Protein AF-I0FC92-F1 (afdb_monomer_lite)

Radius of gyration: 20.0 Å; chains: 1; bounding box: 49×38×57 Å

pLDDT: mean 89.82, std 10.82, range [43.84, 98.56]

Organism: Borrelia crocidurae (strain Achema) (NCBI:txid1155096)

Structure (mmCIF, N/CA/C/O backbone):
data_AF-I0FC92-F1
#
_entry.id   AF-I0FC92-F1
#
loop_
_atom_site.group_PDB
_atom_site.id
_atom_site.type_symbol
_atom_site.label_atom_id
_atom_site.label_alt_id
_atom_site.label_comp_id
_atom_site.label_asym_id
_atom_site.label_entity_id
_atom_site.label_seq_id
_atom_site.pdbx_PDB_ins_code
_atom_site.Cartn_x
_atom_site.Cartn_y
_atom_site.Cartn_z
_atom_site.occupancy
_atom_site.B_iso_or_equiv
_atom_site.auth_seq_id
_atom_site.auth_comp_id
_atom_site.auth_asym_id
_atom_site.auth_atom_id
_atom_site.pdbx_PDB_model_num
ATOM 1 N N . MET A 1 1 ? 22.328 -16.162 -29.863 1.00 54.19 1 MET A N 1
ATOM 2 C CA . MET A 1 1 ? 21.225 -15.641 -30.711 1.00 54.19 1 MET A CA 1
ATOM 3 C C . MET A 1 1 ? 19.854 -15.545 -30.008 1.00 54.19 1 MET A C 1
ATOM 5 O O . MET A 1 1 ? 19.148 -14.579 -30.259 1.00 54.19 1 MET A O 1
ATOM 9 N N . LYS A 1 2 ? 19.454 -16.471 -29.112 1.00 74.62 2 LYS A N 1
ATOM 10 C CA . LYS A 1 2 ? 18.113 -16.459 -28.464 1.00 74.62 2 LYS A CA 1
ATOM 11 C C . LYS A 1 2 ? 17.863 -15.323 -27.444 1.00 74.62 2 LYS A C 1
ATOM 13 O O . LYS A 1 2 ? 16.738 -14.855 -27.351 1.00 74.62 2 LYS A O 1
ATOM 18 N N . ILE A 1 3 ? 18.881 -14.868 -26.704 1.00 74.12 3 ILE A N 1
ATOM 19 C CA . ILE A 1 3 ? 18.727 -13.843 -25.643 1.00 74.12 3 ILE A CA 1
ATOM 20 C C . ILE A 1 3 ? 18.472 -12.444 -26.225 1.00 74.12 3 ILE A C 1
ATOM 22 O O . ILE A 1 3 ? 17.562 -11.760 -25.778 1.00 74.12 3 ILE A O 1
ATOM 26 N N . ILE A 1 4 ? 19.201 -12.057 -27.278 1.00 77.44 4 ILE A N 1
ATOM 27 C CA . ILE A 1 4 ? 19.041 -10.747 -27.939 1.00 77.44 4 ILE A CA 1
ATOM 28 C C . ILE A 1 4 ? 17.622 -10.584 -28.505 1.00 77.44 4 ILE A C 1
ATOM 30 O O . ILE A 1 4 ? 17.009 -9.539 -28.329 1.00 77.44 4 ILE A O 1
ATOM 34 N N . LYS A 1 5 ? 17.051 -11.639 -29.106 1.00 80.94 5 LYS A N 1
ATOM 35 C CA . LYS A 1 5 ? 15.660 -11.616 -29.590 1.00 80.94 5 LYS A CA 1
ATOM 36 C C . LYS A 1 5 ? 14.646 -11.405 -28.457 1.00 80.94 5 LYS A C 1
ATOM 38 O O . LYS A 1 5 ? 13.702 -10.649 -28.635 1.00 80.94 5 LYS A O 1
ATOM 43 N N . LYS A 1 6 ? 14.850 -12.039 -27.293 1.00 79.75 6 LYS A N 1
ATOM 44 C CA . LYS A 1 6 ? 13.989 -11.839 -26.110 1.00 79.75 6 LYS A CA 1
ATOM 45 C C . LYS A 1 6 ? 14.085 -10.414 -25.571 1.00 79.75 6 LYS A C 1
ATOM 47 O O . LYS A 1 6 ? 13.071 -9.832 -25.218 1.00 79.75 6 LYS A O 1
ATOM 52 N N . ILE A 1 7 ? 15.294 -9.867 -25.536 1.00 80.94 7 ILE A N 1
ATOM 53 C CA . ILE A 1 7 ? 15.554 -8.495 -25.104 1.00 80.94 7 ILE A CA 1
ATOM 54 C C . ILE A 1 7 ? 14.826 -7.488 -26.002 1.00 80.94 7 ILE A C 1
ATOM 56 O O . ILE A 1 7 ? 14.084 -6.662 -25.488 1.00 80.94 7 ILE A O 1
ATOM 60 N N . LEU A 1 8 ? 14.985 -7.593 -27.327 1.00 83.44 8 LEU A N 1
ATOM 61 C CA . LEU A 1 8 ? 14.312 -6.701 -28.282 1.00 83.44 8 LEU A CA 1
ATOM 62 C C . LEU A 1 8 ? 12.786 -6.819 -28.202 1.00 83.44 8 LEU A C 1
ATOM 64 O O . LEU A 1 8 ? 12.078 -5.823 -28.302 1.00 83.44 8 LEU A O 1
ATOM 68 N N . PHE A 1 9 ? 12.277 -8.032 -27.977 1.00 86.38 9 PHE A N 1
ATOM 69 C CA . PHE A 1 9 ? 10.851 -8.249 -27.763 1.00 86.38 9 PHE A CA 1
ATOM 70 C C . PHE A 1 9 ? 10.347 -7.535 -26.498 1.00 86.38 9 PHE A C 1
ATOM 72 O O . PHE A 1 9 ? 9.371 -6.793 -26.569 1.00 86.38 9 PHE A O 1
ATOM 79 N N . ILE A 1 10 ? 11.033 -7.689 -25.360 1.00 86.62 10 ILE A N 1
ATOM 80 C CA . ILE A 1 10 ? 10.665 -7.002 -24.109 1.00 86.62 10 ILE A CA 1
ATOM 81 C C . ILE A 1 10 ? 10.757 -5.478 -24.271 1.00 86.62 10 ILE A C 1
ATOM 83 O O . ILE A 1 10 ? 9.866 -4.772 -23.811 1.00 86.62 10 ILE A O 1
ATOM 87 N N . ASP A 1 11 ? 11.784 -4.971 -24.953 1.00 86.56 11 ASP A N 1
ATOM 88 C CA . ASP A 1 11 ? 11.934 -3.539 -25.235 1.00 86.56 11 ASP A CA 1
ATOM 89 C C . ASP A 1 11 ? 10.752 -2.991 -26.052 1.00 86.56 11 ASP A C 1
ATOM 91 O O . ASP A 1 11 ? 10.145 -1.990 -25.673 1.00 86.56 11 ASP A O 1
ATOM 95 N N . SER A 1 12 ? 10.335 -3.711 -27.103 1.00 88.56 12 SER A N 1
ATOM 96 C CA . SER A 1 12 ? 9.158 -3.331 -27.894 1.00 88.56 12 SER A CA 1
ATOM 97 C C . SER A 1 12 ? 7.865 -3.318 -27.069 1.00 88.56 12 SER A C 1
ATOM 99 O O . SER A 1 12 ? 7.067 -2.390 -27.200 1.00 88.56 12 SER A O 1
ATOM 101 N N . LEU A 1 13 ? 7.691 -4.287 -26.158 1.00 92.25 13 LEU A N 1
ATOM 102 C CA . LEU A 1 13 ? 6.553 -4.319 -25.238 1.00 92.25 13 LEU A CA 1
ATOM 103 C C . LEU A 1 13 ? 6.563 -3.130 -24.276 1.00 92.25 13 LEU A C 1
ATOM 105 O O . LEU A 1 13 ? 5.505 -2.562 -24.009 1.00 92.25 13 LEU A O 1
ATOM 109 N N . ILE A 1 14 ? 7.731 -2.737 -23.758 1.00 92.31 14 ILE A N 1
ATOM 110 C CA . ILE A 1 14 ? 7.849 -1.574 -22.869 1.00 92.31 14 ILE A CA 1
ATOM 111 C C . ILE A 1 14 ? 7.425 -0.306 -23.608 1.00 92.31 14 ILE A C 1
ATOM 113 O O . ILE A 1 14 ? 6.563 0.412 -23.105 1.00 92.31 14 ILE A O 1
ATOM 117 N N . LEU A 1 15 ? 7.974 -0.050 -24.799 1.00 91.62 15 LEU A N 1
ATOM 118 C CA . LEU A 1 15 ? 7.645 1.142 -25.589 1.00 91.62 15 LEU A CA 1
ATOM 119 C C . LEU A 1 15 ? 6.152 1.220 -25.906 1.00 91.62 15 LEU A C 1
ATOM 121 O O . LEU A 1 15 ? 5.517 2.236 -25.621 1.00 91.62 15 LEU A O 1
ATOM 125 N N . GLN A 1 16 ? 5.585 0.123 -26.414 1.00 94.81 16 GLN A N 1
ATOM 126 C CA . GLN A 1 16 ? 4.160 0.043 -26.718 1.00 94.81 16 GLN A CA 1
ATOM 127 C C . GLN A 1 16 ? 3.312 0.325 -25.470 1.00 94.81 16 GLN A C 1
ATOM 129 O O . GLN A 1 16 ? 2.418 1.170 -25.499 1.00 94.81 16 GLN A O 1
ATOM 134 N N . THR A 1 17 ? 3.623 -0.333 -24.349 1.00 95.94 17 THR A N 1
ATOM 135 C CA . THR A 1 17 ? 2.853 -0.181 -23.107 1.00 95.94 17 THR A CA 1
ATOM 136 C C . THR A 1 17 ? 2.964 1.242 -22.550 1.00 95.94 17 THR A C 1
ATOM 138 O O . THR A 1 17 ? 1.969 1.799 -22.091 1.00 95.94 17 THR A O 1
ATOM 141 N N . LEU A 1 18 ? 4.142 1.877 -22.615 1.00 94.94 18 LEU A N 1
ATOM 142 C CA . LEU A 1 18 ? 4.325 3.270 -22.185 1.00 94.94 18 LEU A CA 1
ATOM 143 C C . LEU A 1 18 ? 3.493 4.247 -23.022 1.00 94.94 18 LEU A C 1
ATOM 145 O O . LEU A 1 18 ? 2.923 5.193 -22.471 1.00 94.94 18 LEU A O 1
ATOM 149 N N . ASP A 1 19 ? 3.397 4.035 -24.332 1.00 95.25 19 ASP A N 1
ATOM 150 C CA . ASP A 1 19 ? 2.568 4.878 -25.193 1.00 95.25 19 ASP A CA 1
ATOM 151 C C . ASP A 1 19 ? 1.072 4.650 -24.953 1.00 95.25 19 ASP A C 1
ATOM 153 O O . ASP A 1 19 ? 0.305 5.615 -24.886 1.00 95.25 19 ASP A O 1
ATOM 157 N N . GLU A 1 20 ? 0.651 3.411 -24.694 1.00 96.56 20 GLU A N 1
ATOM 158 C CA . GLU A 1 20 ? -0.715 3.109 -24.256 1.00 96.56 20 GLU A CA 1
ATOM 159 C C . GLU A 1 20 ? -1.056 3.796 -22.923 1.00 96.56 20 GLU A C 1
ATOM 161 O O . GLU A 1 20 ? -2.111 4.427 -22.811 1.00 96.56 20 GLU A O 1
ATOM 166 N N . ILE A 1 21 ? -0.149 3.773 -21.937 1.00 96.19 21 ILE A N 1
ATOM 167 C CA . ILE A 1 21 ? -0.304 4.492 -20.660 1.00 96.19 21 ILE A CA 1
ATOM 168 C C . ILE A 1 21 ? -0.501 5.991 -20.911 1.00 96.19 21 ILE A C 1
ATOM 170 O O . ILE A 1 21 ? -1.440 6.588 -20.374 1.00 96.19 21 ILE A O 1
ATOM 174 N N . LYS A 1 22 ? 0.341 6.612 -21.750 1.00 95.06 22 LYS A N 1
ATOM 175 C CA . LYS A 1 22 ? 0.210 8.036 -22.106 1.00 95.06 22 LYS A CA 1
ATOM 176 C C . LYS A 1 22 ? -1.135 8.327 -22.770 1.00 95.06 22 LYS A C 1
ATOM 178 O O . LYS A 1 22 ? -1.766 9.325 -22.431 1.00 95.06 22 LYS A O 1
ATOM 183 N N . ASN A 1 23 ? -1.586 7.474 -23.687 1.00 95.25 23 ASN A N 1
ATOM 184 C CA . ASN A 1 23 ? -2.862 7.646 -24.383 1.00 95.25 23 ASN A CA 1
ATOM 185 C C . ASN A 1 23 ? -4.051 7.553 -23.420 1.00 95.25 23 ASN A C 1
ATOM 187 O O . ASN A 1 23 ? -4.964 8.380 -23.475 1.00 95.25 23 ASN A O 1
ATOM 191 N N . VAL A 1 24 ? -4.019 6.600 -22.483 1.00 94.38 24 VAL A N 1
ATOM 192 C CA . VAL A 1 24 ? -5.046 6.482 -21.442 1.00 94.38 24 VAL A CA 1
ATOM 193 C C . VAL A 1 24 ? -5.040 7.711 -20.527 1.00 94.38 24 VAL A C 1
ATOM 195 O O . VAL A 1 24 ? -6.112 8.258 -20.271 1.00 94.38 24 VAL A O 1
ATOM 198 N N . LYS A 1 25 ? -3.871 8.220 -20.112 1.00 91.75 25 LYS A N 1
ATOM 199 C CA . LYS A 1 25 ? -3.778 9.469 -19.329 1.00 91.75 25 LYS A CA 1
ATOM 200 C C . LYS A 1 25 ? -4.339 10.675 -20.080 1.00 91.75 25 LYS A C 1
ATOM 202 O O . LYS A 1 25 ? -5.168 11.398 -19.535 1.00 91.75 25 LYS A O 1
ATOM 207 N N . LYS A 1 26 ? -3.942 10.866 -21.343 1.00 93.12 26 LYS A N 1
ATOM 208 C CA . LYS A 1 26 ? -4.408 11.976 -22.197 1.00 93.12 26 LYS A CA 1
ATOM 209 C C . LYS A 1 26 ? -5.920 11.980 -22.400 1.00 93.12 26 LYS A C 1
ATOM 211 O O . LYS A 1 26 ? -6.490 13.037 -22.627 1.00 93.12 26 LYS A O 1
ATOM 216 N N . SER A 1 27 ? -6.573 10.822 -22.295 1.00 91.56 27 SER A N 1
ATOM 217 C CA . SER A 1 27 ? -8.034 10.753 -22.377 1.00 91.56 27 SER A CA 1
ATOM 218 C C . SER A 1 27 ? -8.750 11.473 -21.226 1.00 91.56 27 SER A C 1
ATOM 220 O O . SER A 1 27 ? -9.944 11.727 -21.344 1.00 91.56 27 SER A O 1
ATOM 222 N N . GLY A 1 28 ? -8.061 11.760 -20.110 1.00 87.44 28 GLY A N 1
ATOM 223 C CA . GLY A 1 28 ? -8.640 12.413 -18.930 1.00 87.44 28 GLY A CA 1
ATOM 224 C C . GLY A 1 28 ? -9.644 11.551 -18.157 1.00 87.44 28 GLY A C 1
ATOM 225 O O . GLY A 1 28 ? -10.291 12.039 -17.240 1.00 87.44 28 GLY A O 1
ATOM 226 N N . LYS A 1 29 ? -9.796 10.269 -18.518 1.00 87.94 29 LYS A N 1
ATOM 227 C CA . LYS A 1 29 ? -10.800 9.361 -17.934 1.00 87.94 29 LYS A CA 1
ATOM 228 C C . LYS A 1 29 ? -10.281 8.513 -16.768 1.00 87.94 29 LYS A C 1
ATOM 230 O O . LYS A 1 29 ? -11.042 7.728 -16.204 1.00 87.94 29 LYS A O 1
ATOM 235 N N . VAL A 1 30 ? -9.001 8.631 -16.413 1.00 89.81 30 VAL A N 1
ATOM 236 C CA . VAL A 1 30 ? -8.421 7.932 -15.254 1.00 89.81 30 VAL A CA 1
ATOM 237 C C . VAL A 1 30 ? -9.014 8.521 -13.976 1.00 89.81 30 VAL A C 1
ATOM 239 O O . VAL A 1 30 ? -9.003 9.733 -13.799 1.00 89.81 30 VAL A O 1
ATOM 242 N N . GLY A 1 31 ? -9.567 7.667 -13.115 1.00 86.25 31 GLY A N 1
ATOM 243 C CA . GLY A 1 31 ? -10.288 8.077 -11.907 1.00 86.25 31 GLY A CA 1
ATOM 244 C C . GLY A 1 31 ? -11.723 8.549 -12.131 1.00 86.25 31 GLY A C 1
ATOM 245 O O . GLY A 1 31 ? -12.401 8.868 -11.164 1.00 86.25 31 GLY A O 1
ATOM 246 N N . VAL A 1 32 ? -12.218 8.521 -13.373 1.00 87.56 32 VAL A N 1
ATOM 247 C CA . VAL A 1 32 ? -13.620 8.832 -13.715 1.00 87.56 32 VAL A CA 1
ATOM 248 C C . VAL A 1 32 ? -14.323 7.617 -14.320 1.00 87.56 32 VAL A C 1
ATOM 250 O O . VAL A 1 32 ? -15.471 7.326 -13.998 1.00 87.56 32 VAL A O 1
ATOM 253 N N . ASP A 1 33 ? -13.627 6.869 -15.177 1.00 91.75 33 ASP A N 1
ATOM 254 C CA . ASP A 1 33 ? -14.137 5.655 -15.809 1.00 91.75 33 ASP A CA 1
ATOM 255 C C . ASP A 1 33 ? -13.455 4.417 -15.215 1.00 91.75 33 ASP A C 1
ATOM 257 O O . ASP A 1 33 ? -12.226 4.280 -15.246 1.00 91.75 33 ASP A O 1
ATOM 261 N N . SER A 1 34 ? -14.261 3.493 -14.686 1.00 91.56 34 SER A N 1
ATOM 262 C CA . SER A 1 34 ? -13.770 2.257 -14.069 1.00 91.56 34 SER A CA 1
ATOM 263 C C . SER A 1 34 ? -12.898 1.438 -15.021 1.00 91.56 34 SER A C 1
ATOM 265 O O . SER A 1 34 ? -11.811 1.010 -14.642 1.00 91.56 34 SER A O 1
ATOM 267 N N . ASN A 1 35 ? -13.337 1.228 -16.263 1.00 92.94 35 ASN A N 1
ATOM 268 C CA . ASN A 1 35 ? -12.645 0.357 -17.213 1.00 92.94 35 ASN A CA 1
ATOM 269 C C . ASN A 1 35 ? -11.317 0.973 -17.655 1.00 92.94 35 ASN A C 1
ATOM 271 O O . ASN A 1 35 ? -10.303 0.280 -17.729 1.00 92.94 35 ASN A O 1
ATOM 275 N N . LYS A 1 36 ? -11.294 2.286 -17.906 1.00 94.12 36 LYS A N 1
ATOM 276 C CA . LYS A 1 36 ? -10.059 3.012 -18.225 1.00 94.12 36 LYS A CA 1
ATOM 277 C C . LYS A 1 36 ? -9.090 3.013 -17.052 1.00 94.12 36 LYS A C 1
ATOM 279 O O . LYS A 1 36 ? -7.894 2.856 -17.279 1.00 94.12 36 LYS A O 1
ATOM 284 N N . THR A 1 37 ? -9.589 3.121 -15.825 1.00 94.94 37 THR A N 1
ATOM 285 C CA . THR A 1 37 ? -8.754 3.092 -14.619 1.00 94.94 37 THR A CA 1
ATOM 286 C C . THR A 1 37 ? -8.169 1.699 -14.367 1.00 94.94 37 THR A C 1
ATOM 288 O O . THR A 1 37 ? -6.972 1.575 -14.127 1.00 94.94 37 THR A O 1
ATOM 291 N N . VAL A 1 38 ? -8.964 0.634 -14.514 1.00 95.50 38 VAL A N 1
ATOM 292 C CA . VAL A 1 38 ? -8.473 -0.753 -14.414 1.00 95.50 38 VAL A CA 1
ATOM 293 C C . VAL A 1 38 ? -7.451 -1.053 -15.512 1.00 95.50 38 VAL A C 1
ATOM 295 O O . VAL A 1 38 ? -6.389 -1.606 -15.230 1.00 95.50 38 VAL A O 1
ATOM 298 N N . ASN A 1 39 ? -7.720 -0.634 -16.752 1.00 96.06 39 ASN A N 1
ATOM 299 C CA . ASN A 1 39 ? -6.761 -0.772 -17.845 1.00 96.06 39 ASN A CA 1
ATOM 300 C C . ASN A 1 39 ? -5.453 -0.024 -17.543 1.00 96.06 39 ASN A C 1
ATOM 302 O O . ASN A 1 39 ? -4.374 -0.582 -17.701 1.00 96.06 39 ASN A O 1
ATOM 306 N N . PHE A 1 40 ? -5.544 1.211 -17.043 1.00 96.81 40 PHE A N 1
ATOM 307 C CA . PHE A 1 40 ? -4.385 1.999 -16.632 1.00 96.81 40 PHE A CA 1
ATOM 308 C C . PHE A 1 40 ? -3.540 1.281 -15.569 1.00 96.81 40 PHE A C 1
ATOM 310 O O . PHE A 1 40 ? -2.321 1.197 -15.719 1.00 96.81 40 PHE A O 1
ATOM 317 N N . ILE A 1 41 ? -4.168 0.719 -14.531 1.00 96.94 41 ILE A N 1
ATOM 318 C CA . ILE A 1 41 ? -3.477 -0.066 -13.495 1.00 96.94 41 ILE A CA 1
ATOM 319 C C . ILE A 1 41 ? -2.750 -1.261 -14.121 1.00 96.94 41 ILE A C 1
ATOM 321 O O . ILE A 1 41 ? -1.561 -1.454 -13.875 1.00 96.94 41 ILE A O 1
ATOM 325 N N . ASN A 1 42 ? -3.439 -2.039 -14.959 1.00 97.25 42 ASN A N 1
ATOM 326 C CA . ASN A 1 42 ? -2.864 -3.231 -15.582 1.00 97.25 42 ASN A CA 1
ATOM 327 C C . ASN A 1 42 ? -1.670 -2.897 -16.483 1.00 97.25 42 ASN A C 1
ATOM 329 O O . ASN A 1 42 ? -0.641 -3.565 -16.395 1.00 97.25 42 ASN A O 1
ATOM 333 N N . LEU A 1 43 ? -1.772 -1.844 -17.299 1.00 97.94 43 LEU A N 1
ATOM 334 C CA . LEU A 1 43 ? -0.668 -1.390 -18.145 1.00 97.94 43 LEU A CA 1
ATOM 335 C C . LEU A 1 43 ? 0.555 -0.989 -17.308 1.00 97.94 43 LEU A C 1
ATOM 337 O O . LEU A 1 43 ? 1.672 -1.393 -17.629 1.00 97.94 43 LEU A O 1
ATOM 341 N N . ASN A 1 44 ? 0.357 -0.263 -16.203 1.00 97.81 44 ASN A N 1
ATOM 342 C CA . ASN A 1 44 ? 1.457 0.114 -15.311 1.00 97.81 44 ASN A CA 1
ATOM 343 C C . ASN A 1 44 ? 2.095 -1.105 -14.624 1.00 97.81 44 ASN A C 1
ATOM 345 O O . ASN A 1 44 ? 3.317 -1.223 -14.579 1.00 97.81 44 ASN A O 1
ATOM 349 N N . LEU A 1 45 ? 1.295 -2.053 -14.129 1.00 97.69 45 LEU A N 1
ATOM 350 C CA . LEU A 1 45 ? 1.829 -3.286 -13.540 1.00 97.69 45 LEU A CA 1
ATOM 351 C C . LEU A 1 45 ? 2.626 -4.107 -14.566 1.00 97.69 45 LEU A C 1
ATOM 353 O O . LEU A 1 45 ? 3.692 -4.638 -14.242 1.00 97.69 45 LEU A O 1
ATOM 357 N N . ASN A 1 46 ? 2.142 -4.179 -15.808 1.00 96.56 46 ASN A N 1
ATOM 358 C CA . ASN A 1 46 ? 2.820 -4.878 -16.894 1.00 96.56 46 ASN A CA 1
ATOM 359 C C . ASN A 1 46 ? 4.148 -4.206 -17.248 1.00 96.56 46 ASN A C 1
ATOM 361 O O . ASN A 1 46 ? 5.177 -4.881 -17.246 1.00 96.56 46 ASN A O 1
ATOM 365 N N . VAL A 1 47 ? 4.163 -2.887 -17.478 1.00 96.06 47 VAL A N 1
ATOM 366 C CA . VAL A 1 47 ? 5.397 -2.188 -17.866 1.00 96.06 47 VAL A CA 1
ATOM 367 C C . VAL A 1 47 ? 6.461 -2.269 -16.774 1.00 96.06 47 VAL A C 1
ATOM 369 O O . VAL A 1 47 ? 7.625 -2.523 -17.074 1.00 96.06 47 VAL A O 1
ATOM 372 N N . LEU A 1 48 ? 6.072 -2.154 -15.501 1.00 95.81 48 LEU A N 1
ATOM 373 C CA . LEU A 1 48 ? 6.986 -2.316 -14.370 1.00 95.81 48 LEU A CA 1
ATOM 374 C C . LEU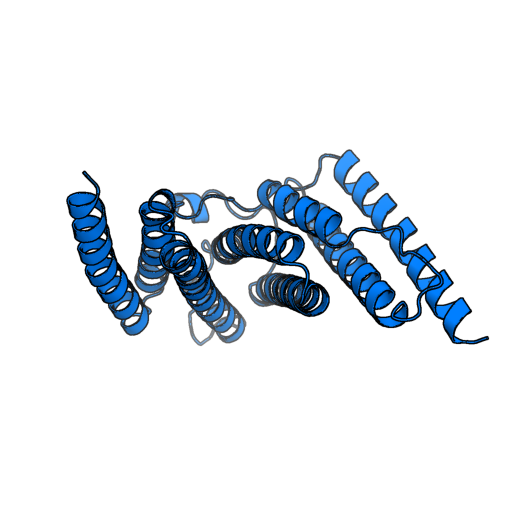 A 1 48 ? 7.572 -3.732 -14.317 1.00 95.81 48 LEU A C 1
ATOM 376 O O . LEU A 1 48 ? 8.777 -3.896 -14.118 1.00 95.81 48 LEU A O 1
ATOM 380 N N . SER A 1 49 ? 6.744 -4.749 -14.566 1.00 94.00 49 SER A N 1
ATOM 381 C CA . SER A 1 49 ? 7.188 -6.146 -14.648 1.00 94.00 49 SER A CA 1
ATOM 382 C C . SER A 1 49 ? 8.161 -6.366 -15.810 1.00 94.00 49 SER A C 1
ATOM 384 O O . SER A 1 49 ? 9.167 -7.063 -15.655 1.00 94.00 49 SER A O 1
ATOM 386 N N . TYR A 1 50 ? 7.897 -5.756 -16.970 1.00 92.56 50 TYR A N 1
ATOM 387 C CA . TYR A 1 50 ? 8.771 -5.833 -18.140 1.00 92.56 50 TYR A CA 1
ATOM 388 C C . TYR A 1 50 ? 10.115 -5.155 -17.881 1.00 92.56 50 TYR A C 1
ATOM 390 O O . TYR A 1 50 ? 11.148 -5.764 -18.153 1.00 92.56 50 TYR A O 1
ATOM 398 N N . ILE A 1 51 ? 10.122 -3.955 -17.290 1.00 90.94 51 ILE A N 1
ATOM 399 C CA . ILE A 1 51 ? 11.349 -3.232 -16.929 1.00 90.94 51 ILE A CA 1
ATOM 400 C C . ILE A 1 51 ? 12.188 -4.049 -15.937 1.00 90.94 51 ILE A C 1
ATOM 402 O O . ILE A 1 51 ? 13.389 -4.209 -16.146 1.00 90.94 51 ILE A O 1
ATOM 406 N N . LEU A 1 52 ? 11.584 -4.623 -14.889 1.00 87.38 52 LEU A N 1
ATOM 407 C CA . LEU A 1 52 ? 12.319 -5.465 -13.934 1.00 87.38 52 LEU A CA 1
ATOM 408 C C . LEU A 1 52 ? 12.866 -6.739 -14.578 1.00 87.38 52 LEU A C 1
ATOM 410 O O . LEU A 1 52 ? 14.016 -7.102 -14.337 1.00 87.38 52 LEU A O 1
ATOM 414 N N . SER A 1 53 ? 12.069 -7.396 -15.423 1.00 84.75 53 SER A N 1
ATOM 415 C CA . SER A 1 53 ? 12.516 -8.576 -16.172 1.00 84.75 53 SER A CA 1
ATOM 416 C C . SER A 1 53 ? 13.714 -8.234 -17.051 1.00 84.75 53 SER A C 1
ATOM 418 O O . SER A 1 53 ? 14.697 -8.971 -17.098 1.00 84.75 53 SER A O 1
ATOM 420 N N . LEU A 1 54 ? 13.654 -7.082 -17.717 1.00 83.56 54 LEU A N 1
ATOM 421 C CA . LEU A 1 54 ? 14.725 -6.576 -18.553 1.00 83.56 54 LEU A CA 1
ATOM 422 C C . LEU A 1 54 ? 15.992 -6.328 -17.718 1.00 83.56 54 LEU A C 1
ATOM 424 O O . LEU A 1 54 ? 17.048 -6.863 -18.051 1.00 83.56 54 LEU A O 1
ATOM 428 N N . ASN A 1 55 ? 15.875 -5.630 -16.585 1.00 76.56 55 ASN A N 1
ATOM 429 C CA . ASN A 1 55 ? 16.983 -5.382 -15.655 1.00 76.56 55 ASN A CA 1
ATOM 430 C C . ASN A 1 55 ? 17.617 -6.681 -15.129 1.00 76.56 55 ASN A C 1
ATOM 432 O O . ASN A 1 55 ? 18.841 -6.773 -15.048 1.00 76.56 55 ASN A O 1
ATOM 436 N N . TYR A 1 56 ? 16.814 -7.712 -14.848 1.00 72.75 56 TYR A N 1
ATOM 437 C CA . TYR A 1 56 ? 17.309 -9.033 -14.454 1.00 72.75 56 TYR A CA 1
ATOM 438 C C . TYR A 1 56 ? 18.153 -9.695 -15.560 1.00 72.75 56 TYR A C 1
ATOM 440 O O . TYR A 1 56 ? 19.253 -10.196 -15.302 1.00 72.75 56 TYR A O 1
ATOM 448 N N . PHE A 1 57 ? 17.684 -9.660 -16.814 1.00 67.38 57 PHE A N 1
ATOM 449 C CA . PHE A 1 57 ? 18.416 -10.230 -17.953 1.00 67.38 57 PHE A CA 1
ATOM 450 C C . PHE A 1 57 ? 19.659 -9.416 -18.359 1.00 67.38 57 PHE A C 1
ATOM 452 O O . PHE A 1 57 ? 20.559 -9.965 -18.999 1.00 67.38 57 PHE A O 1
ATOM 459 N N . TYR A 1 58 ? 19.739 -8.139 -17.971 1.00 65.31 58 TYR A N 1
ATOM 460 C CA . TYR A 1 58 ? 20.841 -7.224 -18.289 1.00 65.31 58 TYR A CA 1
ATOM 461 C C . TYR A 1 58 ? 21.974 -7.166 -17.260 1.00 65.31 58 TYR A C 1
ATOM 463 O O . TYR A 1 58 ? 22.839 -6.297 -17.338 1.00 65.31 58 TYR A O 1
ATOM 471 N N . THR A 1 59 ? 22.092 -8.162 -16.385 1.00 54.03 59 THR A N 1
ATOM 472 C CA . THR A 1 59 ? 23.254 -8.372 -15.495 1.00 54.03 59 THR A CA 1
ATOM 473 C C . THR A 1 59 ? 24.599 -8.610 -16.227 1.00 54.03 59 THR A C 1
ATOM 475 O O . THR A 1 59 ? 25.586 -9.010 -15.612 1.00 54.03 59 THR A O 1
ATOM 478 N N . ARG A 1 60 ? 24.696 -8.325 -17.540 1.00 47.22 60 ARG A N 1
ATOM 479 C CA . ARG A 1 60 ? 25.949 -8.221 -18.307 1.00 47.22 60 ARG A CA 1
ATOM 480 C C . ARG A 1 60 ? 26.159 -6.791 -18.837 1.00 47.22 60 ARG A C 1
ATOM 482 O O . ARG A 1 60 ? 25.239 -6.214 -19.412 1.00 47.22 60 ARG A O 1
ATOM 489 N N . PRO A 1 61 ? 27.382 -6.235 -18.769 1.00 44.19 61 PRO A N 1
ATOM 490 C CA . PRO A 1 61 ? 27.612 -4.789 -18.697 1.00 44.19 61 PRO A CA 1
ATOM 491 C C . PRO A 1 61 ? 27.589 -4.044 -20.047 1.00 44.19 61 PRO A C 1
ATOM 493 O O . PRO A 1 61 ? 28.298 -3.059 -20.211 1.00 44.19 61 PRO A O 1
ATOM 496 N N . ARG A 1 62 ? 26.831 -4.495 -21.057 1.00 43.84 62 ARG A N 1
ATOM 497 C CA . ARG A 1 62 ? 26.947 -3.936 -22.425 1.00 43.84 62 ARG A CA 1
ATOM 498 C C . ARG A 1 62 ? 25.704 -3.282 -23.010 1.00 43.84 62 ARG A C 1
ATOM 500 O O . ARG A 1 62 ? 25.791 -2.736 -24.102 1.00 43.84 62 ARG A O 1
ATOM 507 N N . LEU A 1 63 ? 24.579 -3.289 -22.310 1.00 50.62 63 LEU A N 1
ATOM 508 C CA . LEU A 1 63 ? 23.351 -2.672 -22.802 1.00 50.62 63 LEU A CA 1
ATOM 509 C C . LEU A 1 63 ? 22.679 -1.957 -21.627 1.00 50.62 63 LEU A C 1
ATOM 511 O O . LEU A 1 63 ? 22.111 -2.593 -20.744 1.00 50.62 63 LEU A O 1
ATOM 515 N N . LYS A 1 64 ? 22.821 -0.627 -21.577 1.00 49.50 64 LYS A N 1
ATOM 516 C CA . LYS A 1 64 ? 22.076 0.209 -20.631 1.00 49.50 64 LYS A CA 1
ATOM 517 C C . LYS A 1 64 ? 20.590 0.064 -20.951 1.00 49.50 64 LYS A C 1
ATOM 519 O O . LYS A 1 64 ? 20.171 0.353 -22.068 1.00 49.50 64 LYS A O 1
ATOM 524 N N . VAL A 1 65 ? 19.804 -0.370 -19.973 1.00 56.78 65 VAL A N 1
ATOM 525 C CA . VAL A 1 65 ? 18.346 -0.250 -20.033 1.00 56.78 65 VAL A CA 1
ATOM 526 C C . VAL A 1 65 ? 18.016 1.223 -19.859 1.00 56.78 65 VAL A C 1
ATOM 528 O O . VAL A 1 65 ? 18.379 1.816 -18.847 1.00 56.78 65 VAL A O 1
ATOM 531 N N . ASN A 1 66 ? 17.358 1.827 -20.846 1.00 63.62 66 ASN A N 1
ATOM 532 C CA . ASN A 1 66 ? 17.015 3.252 -20.812 1.00 63.62 66 ASN A CA 1
ATOM 533 C C . ASN A 1 66 ? 15.785 3.565 -19.938 1.00 63.62 66 ASN A C 1
ATOM 535 O O . ASN A 1 66 ? 15.405 4.727 -19.815 1.00 63.62 66 ASN A O 1
ATOM 539 N N . TYR A 1 67 ? 15.153 2.556 -19.333 1.00 77.69 67 TYR A N 1
ATOM 540 C CA . TYR A 1 67 ? 13.953 2.732 -18.515 1.00 77.69 67 TYR A CA 1
ATOM 541 C C . TYR A 1 67 ? 14.288 2.661 -17.027 1.00 77.69 67 TYR A C 1
ATOM 543 O O . TYR A 1 67 ? 14.651 1.605 -16.508 1.00 77.69 67 TYR A O 1
ATOM 551 N N . ASP A 1 68 ? 14.115 3.779 -16.323 1.00 85.62 68 ASP A N 1
ATOM 552 C CA . ASP A 1 68 ? 14.264 3.806 -14.869 1.00 85.62 68 ASP A CA 1
ATOM 553 C C . ASP A 1 68 ? 13.003 3.239 -14.201 1.00 85.62 68 ASP A C 1
ATOM 555 O O . ASP A 1 68 ? 11.931 3.855 -14.219 1.00 85.62 68 ASP A O 1
ATOM 559 N N . PHE A 1 69 ? 13.136 2.053 -13.602 1.00 90.81 69 PHE A N 1
ATOM 560 C CA . PHE A 1 69 ? 12.072 1.412 -12.832 1.00 90.81 69 PHE A CA 1
ATOM 561 C C . PHE A 1 69 ? 11.530 2.326 -11.727 1.00 90.81 69 PHE A C 1
ATOM 563 O O . PHE A 1 69 ? 10.316 2.434 -11.570 1.00 90.81 69 PHE A O 1
ATOM 570 N N . ARG A 1 70 ? 12.411 3.016 -10.991 1.00 90.56 70 ARG A N 1
ATOM 571 C CA . ARG A 1 70 ? 12.037 3.838 -9.830 1.00 90.56 70 ARG A CA 1
ATOM 572 C C . ARG A 1 70 ? 11.182 5.019 -10.269 1.00 90.56 70 ARG A C 1
ATOM 574 O O . ARG A 1 70 ? 10.161 5.291 -9.649 1.00 90.56 70 ARG A O 1
ATOM 581 N N . THR A 1 71 ? 11.549 5.665 -11.375 1.00 92.12 71 THR A N 1
ATOM 582 C CA . THR A 1 71 ? 10.784 6.781 -11.952 1.00 92.12 71 THR A CA 1
ATOM 583 C C . THR A 1 71 ? 9.399 6.337 -12.418 1.00 92.12 71 THR A C 1
ATOM 585 O O . THR A 1 71 ? 8.407 7.002 -12.121 1.00 92.12 71 THR A O 1
ATOM 588 N N . ASN A 1 72 ? 9.306 5.194 -13.106 1.00 94.50 72 ASN A N 1
ATOM 589 C CA . ASN A 1 72 ? 8.019 4.654 -13.556 1.00 94.50 72 ASN A CA 1
ATOM 590 C C . ASN A 1 72 ? 7.133 4.241 -12.372 1.00 94.50 72 ASN A C 1
ATOM 592 O O . ASN A 1 72 ? 5.944 4.554 -12.352 1.00 94.50 72 ASN A O 1
ATOM 596 N N . LEU A 1 73 ? 7.714 3.598 -11.358 1.00 96.00 73 LEU A N 1
ATOM 597 C CA . LEU A 1 73 ? 7.009 3.200 -10.144 1.00 96.00 73 LEU A CA 1
ATOM 598 C C . LEU A 1 73 ? 6.520 4.424 -9.356 1.00 96.00 73 LEU A C 1
ATOM 600 O O . LEU A 1 73 ? 5.362 4.467 -8.947 1.00 96.00 73 LEU A O 1
ATOM 604 N N . PHE A 1 74 ? 7.372 5.438 -9.183 1.00 95.44 74 PHE A N 1
ATOM 605 C CA . PHE A 1 74 ? 7.012 6.695 -8.530 1.00 95.44 74 PHE A CA 1
ATOM 606 C C . PHE A 1 74 ? 5.866 7.404 -9.255 1.00 95.44 74 PHE A C 1
ATOM 608 O O . PHE A 1 74 ? 4.918 7.850 -8.603 1.00 95.44 74 PHE A O 1
ATOM 615 N N . SER A 1 75 ? 5.931 7.488 -10.593 1.00 95.38 75 SER A N 1
ATOM 616 C CA . SER A 1 75 ? 4.831 8.038 -11.391 1.00 95.38 75 SER A CA 1
ATOM 617 C C . SER A 1 75 ? 3.557 7.258 -11.116 1.00 95.38 75 SER A C 1
ATOM 619 O O . SER A 1 75 ? 2.559 7.870 -10.759 1.00 95.38 75 SER A O 1
ATOM 621 N N . PHE A 1 76 ? 3.595 5.928 -11.216 1.00 96.75 76 PHE A N 1
ATOM 622 C CA . PHE A 1 76 ? 2.400 5.113 -11.043 1.00 96.75 76 PHE A CA 1
ATOM 623 C C . PHE A 1 76 ? 1.779 5.267 -9.650 1.00 96.75 76 PHE A C 1
ATOM 625 O O . PHE A 1 76 ? 0.573 5.460 -9.546 1.00 96.75 76 PHE A O 1
ATOM 632 N N . ILE A 1 77 ? 2.587 5.253 -8.588 1.00 96.12 77 ILE A N 1
ATOM 633 C CA . ILE A 1 77 ? 2.118 5.473 -7.210 1.00 96.12 77 ILE A CA 1
ATOM 634 C C . ILE A 1 77 ? 1.501 6.864 -7.050 1.00 96.12 77 ILE A C 1
ATOM 636 O O . ILE A 1 77 ? 0.476 7.013 -6.388 1.00 96.12 77 ILE A O 1
ATOM 640 N N . SER A 1 78 ? 2.083 7.876 -7.694 1.00 94.44 78 SER A N 1
ATOM 641 C CA . SER A 1 78 ? 1.527 9.230 -7.696 1.00 94.44 78 SER A CA 1
ATOM 642 C C . SER A 1 78 ? 0.200 9.287 -8.458 1.00 94.44 78 SER A C 1
ATOM 644 O O . SER A 1 78 ? -0.769 9.839 -7.949 1.00 94.44 78 SER A O 1
ATOM 646 N N . ASP A 1 79 ? 0.103 8.657 -9.630 1.00 94.31 79 ASP A N 1
ATOM 647 C CA . ASP A 1 79 ? -1.135 8.588 -10.416 1.00 94.31 79 ASP A CA 1
ATOM 648 C C . ASP A 1 79 ? -2.226 7.760 -9.724 1.00 94.31 79 ASP A C 1
ATOM 650 O O . ASP A 1 79 ? -3.412 8.012 -9.918 1.00 94.31 79 ASP A O 1
ATOM 654 N N . PHE A 1 80 ? -1.852 6.783 -8.895 1.00 92.88 80 PHE A N 1
ATOM 655 C CA . PHE A 1 80 ? -2.799 5.987 -8.112 1.00 92.88 80 PHE A CA 1
ATOM 656 C C . PHE A 1 80 ? -3.631 6.867 -7.166 1.00 92.88 80 PHE A C 1
ATOM 658 O O . PHE A 1 80 ? -4.790 6.562 -6.882 1.00 92.88 80 PHE A O 1
ATOM 665 N N . SER A 1 81 ? -3.070 8.010 -6.744 1.00 90.00 81 SER A N 1
ATOM 666 C CA . SER A 1 81 ? -3.775 8.996 -5.922 1.00 90.00 81 SER A CA 1
ATOM 667 C C . SER A 1 81 ? -4.955 9.679 -6.628 1.00 90.00 81 SER A C 1
ATOM 669 O O . SER A 1 81 ? -5.819 10.244 -5.962 1.00 90.00 81 SER A O 1
ATOM 671 N N . LEU A 1 82 ? -5.041 9.585 -7.963 1.00 90.00 82 LEU A N 1
ATOM 672 C CA . LEU A 1 82 ? -6.162 10.122 -8.745 1.00 90.00 82 LEU A CA 1
ATOM 673 C C . LEU A 1 82 ? -7.478 9.377 -8.485 1.00 90.00 82 LEU A C 1
ATOM 675 O O . LEU A 1 82 ? -8.545 9.890 -8.806 1.00 90.00 82 LEU A O 1
ATOM 679 N N . PHE A 1 83 ? -7.412 8.155 -7.953 1.00 90.62 83 PHE A N 1
ATOM 680 C CA . PHE A 1 83 ? -8.584 7.300 -7.749 1.00 90.62 83 PHE A CA 1
ATOM 681 C C . PHE A 1 83 ? -8.590 6.546 -6.415 1.00 90.62 83 PHE A C 1
ATOM 683 O O . PHE A 1 83 ? -9.561 5.855 -6.107 1.00 90.62 83 PHE A O 1
ATOM 690 N N . VAL A 1 84 ? -7.536 6.687 -5.610 1.00 92.31 84 VAL A N 1
ATOM 691 C CA . VAL A 1 84 ? -7.482 6.242 -4.214 1.00 92.31 84 VAL A CA 1
ATOM 692 C C . VAL A 1 84 ? -6.919 7.372 -3.370 1.00 92.31 84 VAL A C 1
ATOM 694 O O . VAL A 1 84 ? -5.889 7.939 -3.708 1.00 92.31 84 VAL A O 1
ATOM 697 N N . SER A 1 85 ? -7.556 7.687 -2.244 1.00 92.31 85 SER A N 1
ATOM 698 C CA . SER A 1 85 ? -7.061 8.755 -1.373 1.00 92.31 85 SER A CA 1
ATOM 699 C C . SER A 1 85 ? -5.621 8.480 -0.900 1.00 92.31 85 SER A C 1
ATOM 701 O O . SER A 1 85 ? -5.346 7.379 -0.414 1.00 92.31 85 SER A O 1
ATOM 703 N N . PRO A 1 86 ? -4.703 9.460 -0.971 1.00 93.62 86 PRO A N 1
ATOM 704 C CA . PRO A 1 86 ? -3.357 9.343 -0.417 1.00 93.62 86 PRO A CA 1
ATOM 705 C C . PRO A 1 86 ? -3.287 9.708 1.078 1.00 93.62 86 PRO A C 1
ATOM 707 O O . PRO A 1 86 ? -2.194 9.773 1.635 1.00 93.62 86 PRO A O 1
ATOM 710 N N . SER A 1 87 ? -4.419 9.977 1.742 1.00 94.69 87 SER A N 1
ATOM 711 C CA . SER A 1 87 ? -4.447 10.359 3.160 1.00 94.69 87 SER A CA 1
ATOM 712 C C . SER A 1 87 ? -4.440 9.135 4.080 1.00 94.69 87 SER A C 1
ATOM 714 O O . SER A 1 87 ? -5.316 8.272 3.998 1.00 94.69 87 SER A O 1
ATOM 716 N N . LEU A 1 88 ? -3.461 9.058 4.985 1.00 95.81 88 LEU A N 1
ATOM 717 C CA . LEU A 1 88 ? -3.307 7.944 5.929 1.00 95.81 88 LEU A CA 1
ATOM 718 C C . LEU A 1 88 ? -4.456 7.875 6.950 1.00 95.81 88 LEU A C 1
ATOM 720 O O . LEU A 1 88 ? -5.033 6.807 7.160 1.00 95.81 88 LEU A O 1
ATOM 724 N N . LEU A 1 89 ? -4.807 9.018 7.544 1.00 94.56 89 LEU A N 1
ATOM 725 C CA . LEU A 1 89 ? -5.828 9.155 8.591 1.00 94.56 89 LEU A CA 1
ATOM 726 C C . LEU A 1 89 ? -7.171 9.661 8.040 1.00 94.56 89 LEU A C 1
ATOM 728 O O . LEU A 1 89 ? -7.869 10.437 8.683 1.00 94.56 89 LEU A O 1
ATOM 732 N N . ILE A 1 90 ? -7.536 9.220 6.837 1.00 92.12 90 ILE A N 1
ATOM 733 C CA . ILE A 1 90 ? -8.871 9.453 6.277 1.00 92.12 90 ILE A CA 1
ATOM 734 C C . ILE A 1 90 ? -9.950 8.758 7.125 1.00 92.12 90 ILE A C 1
ATOM 736 O O . ILE A 1 90 ? -9.771 7.616 7.565 1.00 92.12 90 ILE A O 1
ATOM 740 N N . SER A 1 91 ? -11.074 9.443 7.351 1.00 89.81 91 SER A N 1
ATOM 741 C CA . SER A 1 91 ? -12.188 8.902 8.130 1.00 89.81 91 SER A CA 1
ATOM 742 C C . SER A 1 91 ? -12.885 7.745 7.399 1.00 89.81 91 SER A C 1
ATOM 744 O O . SER A 1 91 ? -12.902 7.673 6.168 1.00 89.81 91 SER A O 1
ATOM 746 N N . LEU A 1 92 ? -13.493 6.818 8.150 1.00 85.56 92 LEU A N 1
ATOM 747 C CA . LEU A 1 92 ? -14.242 5.708 7.546 1.00 85.56 92 LEU A CA 1
ATOM 748 C C . LEU A 1 92 ? -15.439 6.217 6.730 1.00 85.56 92 LEU A C 1
ATOM 750 O O . LEU A 1 92 ? -15.710 5.692 5.655 1.00 85.56 92 LEU A O 1
ATOM 754 N N . SER A 1 93 ? -16.126 7.253 7.217 1.00 87.31 93 SER A N 1
ATOM 755 C CA . SER A 1 93 ? -17.221 7.902 6.493 1.00 87.31 93 SER A CA 1
ATOM 756 C C . SER A 1 93 ? -16.765 8.430 5.139 1.00 87.31 93 SER A C 1
ATOM 758 O O . SER A 1 93 ? -17.436 8.169 4.146 1.00 87.31 93 SER A O 1
ATOM 760 N N . GLU A 1 94 ? -15.602 9.088 5.081 1.00 87.75 94 GLU A N 1
ATOM 761 C CA . GLU A 1 94 ? -15.022 9.561 3.822 1.00 87.75 94 GLU A CA 1
ATOM 762 C C . GLU A 1 94 ? -14.607 8.410 2.907 1.00 87.75 94 GLU A C 1
ATOM 764 O O . GLU A 1 94 ? -14.819 8.479 1.704 1.00 87.75 94 GLU A O 1
ATOM 769 N N . LEU A 1 95 ? -14.048 7.322 3.443 1.00 85.44 95 LEU A N 1
ATOM 770 C CA . LEU A 1 95 ? -13.702 6.142 2.640 1.00 85.44 95 LEU A CA 1
ATOM 771 C C . LEU A 1 95 ? -14.932 5.462 2.027 1.00 85.44 95 LEU A C 1
ATOM 773 O O . LEU A 1 95 ? -14.870 4.962 0.905 1.00 85.44 95 LEU A O 1
ATOM 777 N N . VAL A 1 96 ? -16.052 5.447 2.751 1.00 86.19 96 VAL A N 1
ATOM 778 C CA . VAL A 1 96 ? -17.324 4.908 2.258 1.00 86.19 96 VAL A CA 1
ATOM 779 C C . VAL A 1 96 ? -17.974 5.865 1.251 1.00 86.19 96 VAL A C 1
ATOM 781 O O . VAL A 1 96 ? -18.528 5.401 0.250 1.00 86.19 96 VAL A O 1
ATOM 784 N N . SER A 1 97 ? -17.903 7.182 1.484 1.00 81.62 97 SER A N 1
ATOM 785 C CA . SER A 1 97 ? -18.513 8.204 0.621 1.00 81.62 97 SER A CA 1
ATOM 786 C C . SER A 1 97 ? -17.724 8.463 -0.656 1.00 81.62 97 SER A C 1
ATOM 788 O O . SER A 1 97 ? -18.328 8.635 -1.713 1.00 81.62 97 SER A O 1
ATOM 790 N N . ASN A 1 98 ? -16.390 8.417 -0.595 1.00 68.31 98 ASN A N 1
ATOM 791 C CA . ASN A 1 98 ? -15.478 8.551 -1.737 1.00 68.31 98 ASN A CA 1
ATOM 792 C C . ASN A 1 98 ? -15.458 7.272 -2.582 1.00 68.31 98 ASN A C 1
ATOM 794 O O . ASN A 1 98 ? -14.408 6.880 -3.089 1.00 68.31 98 ASN A O 1
ATOM 798 N N . GLY A 1 99 ? -16.617 6.606 -2.678 1.00 57.78 99 GLY A N 1
ATOM 799 C CA . GLY A 1 99 ? -16.809 5.287 -3.247 1.00 57.78 99 GLY A CA 1
ATOM 800 C C . GLY A 1 99 ? -15.932 5.104 -4.470 1.00 57.78 99 GLY A C 1
ATOM 801 O O . GLY A 1 99 ? -16.011 5.873 -5.424 1.00 57.78 99 GLY A O 1
ATOM 802 N N . SER A 1 100 ? -15.069 4.094 -4.397 1.00 62.34 100 SER A N 1
ATOM 803 C CA . SER A 1 100 ? -14.123 3.763 -5.450 1.00 62.34 100 SER A CA 1
ATOM 804 C C . SER A 1 100 ? -14.820 3.788 -6.810 1.00 62.34 100 SER A C 1
ATOM 806 O O . SER A 1 100 ? -15.656 2.930 -7.095 1.00 62.34 100 SER A O 1
ATOM 808 N N . VAL A 1 101 ? -14.415 4.721 -7.675 1.00 66.38 101 VAL A N 1
ATOM 809 C CA . VAL A 1 101 ? -14.860 4.795 -9.080 1.00 66.38 101 VAL A CA 1
ATOM 810 C C . VAL A 1 101 ? -14.570 3.481 -9.822 1.00 66.38 101 VAL A C 1
ATOM 812 O O . VAL A 1 101 ? -15.200 3.145 -10.823 1.00 66.38 101 VAL A O 1
ATOM 815 N N . ILE A 1 102 ? -13.639 2.694 -9.286 1.00 84.25 102 ILE A N 1
ATOM 816 C CA . ILE A 1 102 ? -13.213 1.402 -9.792 1.00 84.25 102 ILE A CA 1
ATOM 817 C C . ILE A 1 102 ? -14.142 0.280 -9.298 1.00 84.25 102 ILE A C 1
ATOM 819 O O . ILE A 1 102 ? -14.241 -0.003 -8.101 1.00 84.25 102 ILE A O 1
ATOM 823 N N . LYS A 1 103 ? -14.788 -0.402 -10.242 1.00 89.00 103 LYS A N 1
ATOM 824 C CA . LYS A 1 103 ? -15.590 -1.609 -10.030 1.00 89.00 103 LYS A CA 1
ATOM 825 C C . LYS A 1 103 ? -14.683 -2.838 -10.051 1.00 89.00 103 LYS A C 1
ATOM 827 O O . LYS A 1 103 ? -14.542 -3.484 -11.082 1.00 89.00 103 LYS A O 1
ATOM 832 N N . LEU A 1 104 ? -14.066 -3.126 -8.911 1.00 93.25 104 LEU A N 1
ATOM 833 C CA . LEU A 1 104 ? -13.306 -4.353 -8.675 1.00 93.25 104 LEU A CA 1
ATOM 834 C C . LEU A 1 104 ? -13.819 -5.049 -7.424 1.00 93.25 104 LEU A C 1
ATOM 836 O O . LEU A 1 104 ? -14.105 -4.389 -6.416 1.00 93.25 104 LEU A O 1
ATOM 840 N N . ASN A 1 105 ? -13.886 -6.373 -7.489 1.00 94.19 105 ASN A N 1
ATOM 841 C CA . ASN A 1 105 ? -14.184 -7.204 -6.335 1.00 94.19 105 ASN A CA 1
ATOM 842 C C . ASN A 1 105 ? -12.970 -7.265 -5.370 1.00 94.19 105 ASN A C 1
ATOM 844 O O . ASN A 1 105 ? -11.862 -6.843 -5.725 1.00 94.19 105 ASN A O 1
ATOM 848 N N . PRO A 1 106 ? -13.145 -7.764 -4.131 1.00 94.44 106 PRO A N 1
ATOM 849 C CA . PRO A 1 106 ? -12.057 -7.827 -3.152 1.00 94.44 106 PRO A CA 1
ATOM 850 C C . PRO A 1 106 ? -10.826 -8.621 -3.605 1.00 94.44 106 PRO A C 1
ATOM 852 O O . PRO A 1 106 ? -9.703 -8.241 -3.277 1.00 94.44 106 PRO A O 1
ATOM 855 N N . GLU A 1 107 ? -11.012 -9.700 -4.367 1.00 96.69 107 GLU A N 1
ATOM 856 C CA . GLU A 1 107 ? -9.912 -10.527 -4.870 1.00 96.69 107 GLU A CA 1
ATOM 857 C C . GLU A 1 107 ? -9.066 -9.780 -5.904 1.00 96.69 107 GLU A C 1
ATOM 859 O O . GLU A 1 107 ? -7.839 -9.762 -5.806 1.00 96.69 107 GLU A O 1
ATOM 864 N N . GLU A 1 108 ? -9.706 -9.098 -6.852 1.00 97.00 108 GLU A N 1
ATOM 865 C CA . GLU A 1 108 ? -9.024 -8.299 -7.870 1.00 97.00 108 GLU A CA 1
ATOM 866 C C . GLU A 1 108 ? -8.240 -7.140 -7.245 1.00 97.00 108 GLU A C 1
ATOM 868 O O . GLU A 1 108 ? -7.084 -6.899 -7.606 1.00 97.00 108 GLU A O 1
ATOM 873 N N . ARG A 1 109 ? -8.841 -6.451 -6.263 1.00 96.12 109 ARG A N 1
ATOM 874 C CA . ARG A 1 109 ? -8.160 -5.392 -5.501 1.00 96.12 109 ARG A CA 1
ATOM 875 C C . ARG A 1 109 ? -6.923 -5.935 -4.807 1.00 96.12 109 ARG A C 1
ATOM 877 O O . ARG A 1 109 ? -5.837 -5.369 -4.940 1.00 96.12 109 ARG A O 1
ATOM 884 N N . PHE A 1 110 ? -7.072 -7.058 -4.109 1.00 97.44 110 PHE A N 1
ATOM 885 C CA . PHE A 1 110 ? -5.963 -7.664 -3.393 1.00 97.44 110 PHE A CA 1
ATOM 886 C C . PHE A 1 110 ? -4.857 -8.135 -4.342 1.00 97.44 110 PHE A C 1
ATOM 888 O O . PHE A 1 110 ? -3.676 -7.946 -4.055 1.00 97.44 110 PHE A O 1
ATOM 895 N N . LEU A 1 111 ? -5.210 -8.684 -5.507 1.00 97.69 111 LEU A N 1
ATOM 896 C CA . LEU A 1 111 ? -4.241 -9.096 -6.518 1.00 97.69 111 LEU A CA 1
ATOM 897 C C . LEU A 1 111 ? -3.404 -7.916 -7.033 1.00 97.69 111 LEU A C 1
ATOM 899 O O . LEU A 1 111 ? -2.193 -8.067 -7.201 1.00 97.69 111 LEU A O 1
ATOM 903 N N . ILE A 1 112 ? -4.017 -6.749 -7.255 1.00 97.69 112 ILE A N 1
ATOM 904 C CA . ILE A 1 112 ? -3.303 -5.518 -7.638 1.00 97.69 112 ILE A CA 1
ATOM 905 C C . ILE A 1 112 ? -2.295 -5.130 -6.556 1.00 97.69 112 ILE A C 1
ATOM 907 O O . ILE A 1 112 ? -1.122 -4.920 -6.867 1.00 97.69 112 ILE A O 1
ATOM 911 N N . ILE A 1 113 ? -2.724 -5.095 -5.290 1.00 97.56 113 ILE A N 1
ATOM 912 C CA . ILE A 1 113 ? -1.849 -4.757 -4.159 1.00 97.56 113 ILE A CA 1
ATOM 913 C C . ILE A 1 113 ? -0.700 -5.756 -4.026 1.00 97.56 113 ILE A C 1
ATOM 915 O O . ILE A 1 113 ? 0.445 -5.344 -3.866 1.00 97.56 113 ILE A O 1
ATOM 919 N N . ARG A 1 114 ? -0.965 -7.060 -4.167 1.00 97.94 114 ARG A N 1
ATOM 920 C CA . ARG A 1 114 ? 0.075 -8.097 -4.128 1.00 97.94 114 ARG A CA 1
ATOM 921 C C . ARG A 1 114 ? 1.093 -7.946 -5.253 1.00 97.94 114 ARG A C 1
ATOM 923 O O . ARG A 1 114 ? 2.288 -8.054 -4.997 1.00 97.94 114 ARG A O 1
ATOM 930 N N . LYS A 1 115 ? 0.637 -7.700 -6.486 1.00 97.88 115 LYS A N 1
ATOM 931 C CA . LYS A 1 115 ? 1.527 -7.479 -7.635 1.00 97.88 115 LYS A CA 1
ATOM 932 C C . LYS A 1 115 ? 2.391 -6.241 -7.420 1.00 97.88 115 LYS A C 1
ATOM 934 O O . LYS A 1 115 ? 3.597 -6.311 -7.615 1.00 97.88 115 LYS A O 1
ATOM 939 N N . LEU A 1 116 ? 1.792 -5.132 -6.994 1.00 97.38 116 LEU A N 1
ATOM 940 C CA . LEU A 1 116 ? 2.513 -3.884 -6.766 1.00 97.38 116 LEU A CA 1
ATOM 941 C C . LEU A 1 116 ? 3.523 -4.002 -5.618 1.00 97.38 116 LEU A C 1
ATOM 943 O O . LEU A 1 116 ? 4.673 -3.618 -5.801 1.00 97.38 116 LEU A O 1
ATOM 947 N N . GLY A 1 117 ? 3.130 -4.601 -4.490 1.00 97.31 117 GLY A N 1
ATOM 948 C CA . GLY A 1 117 ? 4.035 -4.885 -3.374 1.00 97.31 117 GLY A CA 1
ATOM 949 C C . GLY A 1 117 ? 5.223 -5.746 -3.808 1.00 97.31 117 GLY A C 1
ATOM 950 O O . GLY A 1 117 ? 6.366 -5.364 -3.592 1.00 97.31 117 GLY A O 1
ATOM 951 N N . TYR A 1 118 ? 4.967 -6.825 -4.553 1.00 96.75 118 TYR A N 1
ATOM 952 C CA . TYR A 1 118 ? 6.028 -7.677 -5.096 1.00 96.75 118 TYR A CA 1
ATOM 953 C C . TYR A 1 118 ? 6.993 -6.924 -6.030 1.00 96.75 118 TYR A C 1
ATOM 955 O O . TYR A 1 118 ? 8.202 -7.142 -5.984 1.00 96.75 118 TYR A O 1
ATOM 963 N N . LEU A 1 119 ? 6.487 -6.018 -6.875 1.00 96.12 119 LEU A N 1
ATOM 964 C CA . LEU A 1 119 ? 7.334 -5.185 -7.736 1.00 96.12 119 LEU A CA 1
ATOM 965 C C . LEU A 1 119 ? 8.213 -4.231 -6.912 1.00 96.12 119 LEU A C 1
ATOM 967 O O . LEU A 1 119 ? 9.377 -4.036 -7.261 1.00 96.12 119 LEU A O 1
ATOM 971 N N . ILE A 1 120 ? 7.685 -3.659 -5.823 1.00 96.12 120 ILE A N 1
ATOM 972 C CA . ILE A 1 120 ? 8.462 -2.816 -4.902 1.00 96.12 120 ILE A CA 1
ATOM 973 C C . ILE A 1 120 ? 9.554 -3.647 -4.217 1.00 96.12 120 ILE A C 1
ATOM 975 O O . ILE A 1 120 ? 10.714 -3.233 -4.228 1.00 96.12 120 ILE A O 1
ATOM 979 N N . ASP A 1 121 ? 9.222 -4.841 -3.718 1.00 94.44 121 ASP A N 1
ATOM 980 C CA . ASP A 1 121 ? 10.179 -5.760 -3.087 1.00 94.44 121 ASP A CA 1
ATOM 981 C C . ASP A 1 121 ? 11.319 -6.143 -4.042 1.00 94.44 121 ASP A C 1
ATOM 983 O O . ASP A 1 121 ? 1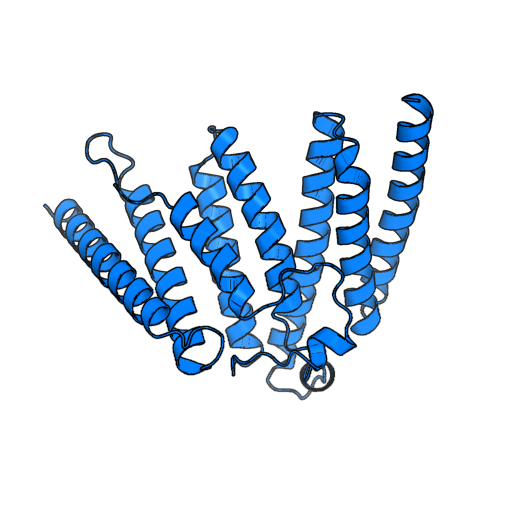2.494 -6.132 -3.665 1.00 94.44 121 ASP A O 1
ATOM 987 N N . LEU A 1 122 ? 10.998 -6.432 -5.308 1.00 91.75 122 LEU A N 1
ATOM 988 C CA . LEU A 1 122 ? 12.002 -6.684 -6.343 1.00 91.75 122 LEU A CA 1
ATOM 989 C C . LEU A 1 122 ? 12.867 -5.452 -6.618 1.00 91.75 122 LEU A C 1
ATOM 991 O O . LEU A 1 122 ? 14.087 -5.574 -6.733 1.00 91.75 122 LEU A O 1
ATOM 995 N N . GLY A 1 123 ? 12.258 -4.267 -6.701 1.00 90.56 123 GLY A N 1
ATOM 996 C CA . GLY A 1 123 ? 12.986 -3.008 -6.844 1.00 90.56 123 GLY A CA 1
ATOM 997 C C . GLY A 1 123 ? 13.983 -2.790 -5.704 1.00 90.56 123 GLY A C 1
ATOM 998 O O . GLY A 1 123 ? 15.146 -2.467 -5.955 1.00 90.56 123 GLY A O 1
ATOM 999 N N . MET A 1 124 ? 13.554 -3.037 -4.464 1.00 91.38 124 MET A N 1
ATOM 1000 C CA . MET A 1 124 ? 14.395 -2.969 -3.266 1.00 91.38 124 MET A CA 1
ATOM 1001 C C . MET A 1 124 ? 15.528 -3.996 -3.323 1.00 91.38 124 MET A C 1
ATOM 1003 O O . MET A 1 124 ? 16.686 -3.661 -3.071 1.00 91.38 124 MET A O 1
ATOM 1007 N N . TYR A 1 125 ? 15.223 -5.235 -3.718 1.00 88.81 125 TYR A N 1
ATOM 1008 C CA . TYR A 1 125 ? 16.208 -6.306 -3.847 1.00 88.81 125 TYR A CA 1
ATOM 1009 C C . TYR A 1 125 ? 17.300 -5.981 -4.874 1.00 88.81 125 TYR A C 1
ATOM 1011 O O . TYR A 1 125 ? 18.483 -6.146 -4.576 1.00 88.81 125 TYR A O 1
ATOM 1019 N N . PHE A 1 126 ? 16.929 -5.486 -6.057 1.00 85.00 126 PHE A N 1
ATOM 1020 C CA . PHE A 1 126 ? 17.896 -5.114 -7.094 1.00 85.00 126 PHE A CA 1
ATOM 1021 C C . PHE A 1 126 ? 18.659 -3.821 -6.788 1.00 85.00 126 PHE A C 1
ATOM 1023 O O . PHE A 1 126 ? 19.722 -3.604 -7.362 1.00 85.00 126 PHE A O 1
ATOM 1030 N N . SER A 1 127 ? 18.155 -2.989 -5.874 1.00 85.56 127 SER A N 1
ATOM 1031 C CA . SER A 1 127 ? 18.824 -1.757 -5.435 1.00 85.56 127 SER A CA 1
ATOM 1032 C C . SER A 1 127 ? 19.756 -1.965 -4.236 1.00 85.56 127 SER A C 1
ATOM 1034 O O . SER A 1 127 ? 20.318 -0.998 -3.720 1.00 85.56 127 SER A O 1
ATOM 1036 N N . LYS A 1 128 ? 19.934 -3.208 -3.762 1.00 82.31 128 LYS A N 1
ATOM 1037 C CA . LYS A 1 128 ? 20.847 -3.513 -2.651 1.00 82.31 128 LYS A CA 1
ATOM 1038 C C . LYS A 1 128 ? 22.257 -3.004 -2.962 1.00 82.31 128 LYS A C 1
ATOM 1040 O O . LYS A 1 128 ? 22.846 -3.368 -3.973 1.00 82.31 128 LYS A O 1
ATOM 1045 N N . GLY A 1 129 ? 22.796 -2.181 -2.064 1.00 81.62 129 GLY A N 1
ATOM 1046 C CA . GLY A 1 129 ? 24.106 -1.539 -2.220 1.00 81.62 129 GLY A CA 1
ATOM 1047 C C . GLY A 1 129 ? 24.055 -0.099 -2.741 1.00 81.62 129 GLY A C 1
ATOM 1048 O O . GLY A 1 129 ? 25.057 0.600 -2.639 1.00 81.62 129 GLY A O 1
ATOM 1049 N N . ASP A 1 130 ? 22.900 0.380 -3.216 1.00 87.50 130 ASP A N 1
ATOM 1050 C CA . ASP A 1 130 ? 22.662 1.792 -3.528 1.00 87.50 130 ASP A CA 1
ATOM 1051 C C . ASP A 1 130 ? 21.702 2.405 -2.499 1.00 87.50 130 ASP A C 1
ATOM 1053 O O . ASP A 1 130 ? 20.477 2.330 -2.618 1.00 87.50 130 ASP A O 1
ATOM 1057 N N . SER A 1 131 ? 22.272 3.032 -1.468 1.00 86.94 131 SER A N 1
ATOM 1058 C CA . SER A 1 131 ? 21.507 3.624 -0.366 1.00 86.94 131 SER A CA 1
ATOM 1059 C C . SER A 1 131 ? 20.522 4.698 -0.830 1.00 86.94 131 SER A C 1
ATOM 1061 O O . SER A 1 131 ? 19.412 4.763 -0.306 1.00 86.94 131 SER A O 1
ATOM 1063 N N . LYS A 1 132 ? 20.868 5.503 -1.845 1.00 89.50 132 LYS A N 1
ATOM 1064 C CA . LYS A 1 132 ? 19.970 6.545 -2.371 1.00 89.50 132 LYS A CA 1
ATOM 1065 C C . LYS A 1 132 ? 18.739 5.927 -3.027 1.00 89.50 132 LYS A C 1
ATOM 1067 O O . LYS A 1 132 ? 17.627 6.405 -2.814 1.00 89.50 132 LYS A O 1
ATOM 1072 N N . SER A 1 133 ? 18.935 4.854 -3.795 1.00 88.88 133 SER A N 1
ATOM 1073 C CA . SER A 1 133 ? 17.830 4.090 -4.385 1.00 88.88 133 SER A CA 1
ATOM 1074 C C . SER A 1 133 ? 16.928 3.468 -3.331 1.00 88.88 133 SER A C 1
ATOM 1076 O O . SER A 1 133 ? 15.709 3.533 -3.469 1.00 88.88 133 SER A O 1
ATOM 1078 N N . ILE A 1 134 ? 17.521 2.888 -2.286 1.00 91.00 134 ILE A N 1
ATOM 1079 C CA . ILE A 1 134 ? 16.777 2.262 -1.189 1.00 91.00 134 ILE A CA 1
ATOM 1080 C C . ILE A 1 134 ? 15.904 3.299 -0.481 1.00 91.00 134 ILE A C 1
ATOM 1082 O O . ILE A 1 134 ? 14.703 3.084 -0.372 1.00 91.00 134 ILE A O 1
ATOM 1086 N N . PHE A 1 135 ? 16.454 4.456 -0.095 1.00 91.38 135 PHE A N 1
ATOM 1087 C CA . PHE A 1 135 ? 15.667 5.509 0.560 1.00 91.38 135 PHE A CA 1
ATOM 1088 C C . PHE A 1 135 ? 14.484 5.981 -0.295 1.00 91.38 135 PHE A C 1
ATOM 1090 O O . PHE A 1 135 ? 13.371 6.112 0.215 1.00 91.38 135 PHE A O 1
ATOM 1097 N N . LEU A 1 136 ? 14.698 6.176 -1.602 1.00 93.19 136 LEU A N 1
ATOM 1098 C CA . LEU A 1 136 ? 13.623 6.544 -2.526 1.00 93.19 136 LEU A CA 1
ATOM 1099 C C . LEU A 1 136 ? 12.530 5.466 -2.595 1.00 93.19 136 LEU A C 1
ATOM 1101 O O . LEU A 1 136 ? 11.342 5.782 -2.583 1.00 93.19 136 LEU A O 1
ATOM 1105 N N . LEU A 1 137 ? 12.917 4.194 -2.696 1.00 95.12 137 LEU A N 1
ATOM 1106 C CA . LEU A 1 137 ? 11.972 3.081 -2.783 1.00 95.12 137 LEU A CA 1
ATOM 1107 C C . LEU A 1 137 ? 11.214 2.858 -1.473 1.00 95.12 137 LEU A C 1
ATOM 1109 O O . LEU A 1 137 ? 10.028 2.551 -1.511 1.00 95.12 137 LEU A 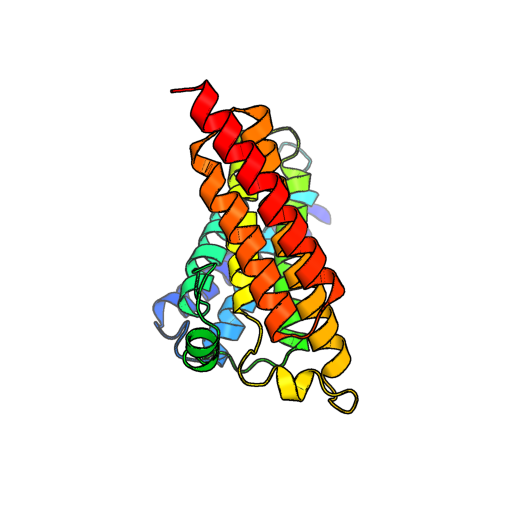O 1
ATOM 1113 N N . GLU A 1 138 ? 11.850 3.077 -0.328 1.00 95.56 138 GLU A N 1
ATOM 1114 C CA . GLU A 1 138 ? 11.195 3.094 0.979 1.00 95.56 138 GLU A CA 1
ATOM 1115 C C . GLU A 1 138 ? 10.149 4.218 1.086 1.00 95.56 138 GLU A C 1
ATOM 1117 O O . GLU A 1 138 ? 9.048 3.989 1.582 1.00 95.56 138 GLU A O 1
ATOM 1122 N N . ASP A 1 139 ? 10.434 5.418 0.570 1.00 95.25 139 ASP A N 1
ATOM 1123 C CA . ASP A 1 139 ? 9.452 6.514 0.540 1.00 95.25 139 ASP A CA 1
ATOM 1124 C C . ASP A 1 139 ? 8.253 6.175 -0.358 1.00 95.25 139 ASP A C 1
ATOM 1126 O O . ASP A 1 139 ? 7.100 6.481 -0.037 1.00 95.25 139 ASP A O 1
ATOM 1130 N N . ILE A 1 140 ? 8.514 5.511 -1.487 1.00 96.88 140 ILE A N 1
ATOM 1131 C CA . ILE A 1 140 ? 7.472 4.968 -2.361 1.00 96.88 140 ILE A CA 1
ATOM 1132 C C . ILE A 1 140 ? 6.673 3.879 -1.632 1.00 96.88 140 ILE A C 1
ATOM 1134 O O . ILE A 1 140 ? 5.445 3.856 -1.737 1.00 96.88 140 ILE A O 1
ATOM 1138 N N . TYR A 1 141 ? 7.341 3.011 -0.871 1.00 97.94 141 TYR A N 1
ATOM 1139 C CA . TYR A 1 141 ? 6.716 1.940 -0.102 1.00 97.94 141 TYR A CA 1
ATOM 1140 C C . TYR A 1 141 ? 5.752 2.482 0.957 1.00 97.94 141 TYR A C 1
ATOM 1142 O O . TYR A 1 141 ? 4.614 2.026 1.048 1.00 97.94 141 TYR A O 1
ATOM 1150 N N . LEU A 1 142 ? 6.148 3.529 1.682 1.00 97.88 142 LEU A N 1
ATOM 1151 C CA . LEU A 1 142 ? 5.280 4.227 2.634 1.00 97.88 142 LEU A CA 1
ATOM 1152 C C . LEU A 1 142 ? 4.007 4.761 1.954 1.00 97.88 142 LEU A C 1
ATOM 1154 O O . LEU A 1 142 ? 2.894 4.524 2.425 1.00 97.88 142 LEU A O 1
ATOM 1158 N N . LYS A 1 143 ? 4.132 5.401 0.785 1.00 97.44 143 LYS A N 1
ATOM 1159 C CA . LYS A 1 143 ? 2.959 5.842 0.007 1.00 97.44 143 LYS A CA 1
ATOM 1160 C C . LYS A 1 143 ? 2.091 4.666 -0.439 1.00 97.44 143 LYS A C 1
ATOM 1162 O O . LYS A 1 143 ? 0.867 4.736 -0.340 1.00 97.44 143 LYS A O 1
ATOM 1167 N N . PHE A 1 144 ? 2.708 3.579 -0.897 1.00 98.06 144 PHE A N 1
ATOM 1168 C CA . PHE A 1 144 ? 2.006 2.354 -1.270 1.00 98.06 144 PHE A CA 1
ATOM 1169 C C . PHE A 1 144 ? 1.183 1.784 -0.109 1.00 98.06 144 PHE A C 1
ATOM 1171 O O . PHE A 1 144 ? 0.033 1.421 -0.333 1.00 98.06 144 PHE A O 1
ATOM 1178 N N . ILE A 1 145 ? 1.710 1.758 1.119 1.00 98.50 145 ILE A N 1
ATOM 1179 C CA . ILE A 1 145 ? 0.983 1.264 2.301 1.00 98.50 145 ILE A CA 1
ATOM 1180 C C . ILE A 1 145 ? -0.325 2.042 2.508 1.00 98.50 145 ILE A C 1
ATOM 1182 O O . ILE A 1 145 ? -1.383 1.443 2.725 1.00 98.50 145 ILE A O 1
ATOM 1186 N N . ILE A 1 146 ? -0.278 3.374 2.385 1.00 97.50 146 ILE A N 1
ATOM 1187 C CA . ILE A 1 146 ? -1.465 4.231 2.519 1.00 97.50 146 ILE A CA 1
ATOM 1188 C C . ILE A 1 146 ? -2.506 3.879 1.451 1.00 97.50 146 ILE A C 1
ATOM 1190 O O . ILE A 1 146 ? -3.680 3.661 1.765 1.00 97.50 146 ILE A O 1
ATOM 1194 N N . LEU A 1 147 ? -2.069 3.777 0.194 1.00 95.69 147 LEU A N 1
ATOM 1195 C CA . LEU A 1 147 ? -2.938 3.430 -0.929 1.00 95.69 147 LEU A CA 1
ATOM 1196 C C . LEU A 1 147 ? -3.513 2.018 -0.773 1.00 95.69 147 LEU A C 1
ATOM 1198 O O . LEU A 1 147 ? -4.702 1.816 -0.997 1.00 95.69 147 LEU A O 1
ATOM 1202 N N . ALA A 1 148 ? -2.711 1.052 -0.324 1.00 96.81 148 ALA A N 1
ATOM 1203 C CA . ALA A 1 148 ? -3.138 -0.320 -0.092 1.00 96.81 148 ALA A CA 1
ATOM 1204 C C . ALA A 1 148 ? -4.247 -0.399 0.960 1.00 96.81 148 ALA A C 1
ATOM 1206 O O . ALA A 1 148 ? -5.223 -1.110 0.746 1.00 96.81 148 ALA A O 1
ATOM 1207 N N . LYS A 1 149 ? -4.147 0.356 2.060 1.00 96.19 149 LYS A N 1
ATOM 1208 C CA . LYS A 1 149 ? -5.225 0.476 3.054 1.00 96.19 149 LYS A CA 1
ATOM 1209 C C . LYS A 1 149 ? -6.475 1.118 2.451 1.00 96.19 149 LYS A C 1
ATOM 1211 O O . LYS A 1 149 ? -7.578 0.612 2.629 1.00 96.19 149 LYS A O 1
ATOM 1216 N N . ASN A 1 150 ? -6.310 2.242 1.755 1.00 95.00 150 ASN A N 1
ATOM 1217 C CA . ASN A 1 150 ? -7.425 3.037 1.231 1.00 95.00 150 ASN A CA 1
ATOM 1218 C C . ASN A 1 150 ? -8.121 2.401 0.024 1.00 95.00 150 ASN A C 1
ATOM 1220 O O . ASN A 1 150 ? -9.227 2.803 -0.323 1.00 95.00 150 ASN A O 1
ATOM 1224 N N . PHE A 1 151 ? -7.497 1.406 -0.602 1.00 94.88 151 PHE A N 1
ATOM 1225 C CA . PHE A 1 151 ? -8.055 0.681 -1.736 1.00 94.88 151 PHE A CA 1
ATOM 1226 C C . PHE A 1 151 ? -8.958 -0.500 -1.335 1.00 94.88 151 PHE A C 1
ATOM 1228 O O . PHE A 1 151 ? -9.571 -1.124 -2.205 1.00 94.88 151 PHE A O 1
ATOM 1235 N N . ILE A 1 152 ? -9.111 -0.775 -0.034 1.00 94.00 152 ILE A N 1
ATOM 1236 C CA . ILE A 1 152 ? -10.135 -1.689 0.488 1.00 94.00 152 ILE A CA 1
ATOM 1237 C C . ILE A 1 152 ? -11.532 -1.160 0.125 1.00 94.00 152 ILE A C 1
ATOM 1239 O O . ILE A 1 152 ? -11.811 0.034 0.222 1.00 94.00 152 ILE A O 1
ATOM 1243 N N . ASP A 1 153 ? -12.438 -2.058 -0.267 1.00 92.00 153 ASP A N 1
ATOM 1244 C CA . ASP A 1 153 ? -13.847 -1.714 -0.471 1.00 92.00 153 ASP A CA 1
ATOM 1245 C C . ASP A 1 153 ? -14.567 -1.566 0.879 1.00 92.00 153 ASP A C 1
ATOM 1247 O O . ASP A 1 153 ? -15.255 -2.475 1.343 1.00 92.00 153 ASP A O 1
ATOM 1251 N N . PHE A 1 154 ? -14.397 -0.406 1.519 1.00 91.12 154 PHE A N 1
ATOM 1252 C CA . PHE A 1 154 ? -15.033 -0.097 2.802 1.00 91.12 154 PHE A CA 1
ATOM 1253 C C . PHE A 1 154 ? -16.562 -0.077 2.725 1.00 91.12 154 PHE A C 1
ATOM 1255 O O . PHE A 1 154 ? -17.223 -0.370 3.720 1.00 91.12 154 PHE A O 1
ATOM 1262 N N . LYS A 1 155 ? -17.134 0.202 1.547 1.00 90.06 155 LYS A N 1
ATOM 1263 C CA . LYS A 1 155 ? -18.586 0.231 1.343 1.00 90.06 155 LYS A CA 1
ATOM 1264 C C . LYS A 1 155 ? -19.204 -1.157 1.497 1.00 90.06 155 LYS A C 1
ATOM 1266 O O . LYS A 1 155 ? -20.256 -1.285 2.115 1.00 90.06 155 LYS A O 1
ATOM 1271 N N . ASN A 1 156 ? -18.556 -2.190 0.957 1.00 91.38 156 ASN A N 1
ATOM 1272 C CA . ASN A 1 156 ? -19.030 -3.574 1.062 1.00 91.38 156 ASN A CA 1
ATOM 1273 C C . ASN A 1 156 ? -18.265 -4.405 2.103 1.00 91.38 156 ASN A C 1
ATOM 1275 O O . ASN A 1 156 ? -18.471 -5.615 2.180 1.00 91.38 156 ASN A O 1
ATOM 1279 N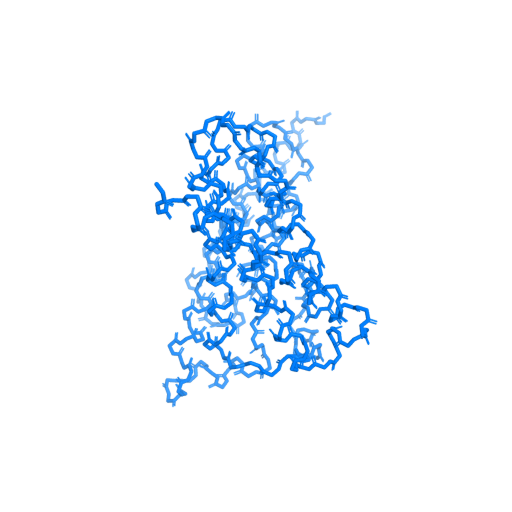 N . LEU A 1 157 ? -17.407 -3.786 2.920 1.00 91.12 157 LEU A N 1
ATOM 1280 C CA . LEU A 1 157 ? -16.500 -4.485 3.832 1.00 91.12 157 LEU A CA 1
ATOM 1281 C C . LEU A 1 157 ? -17.226 -5.430 4.790 1.00 91.12 157 LEU A C 1
ATOM 1283 O O . LEU A 1 157 ? -16.896 -6.610 4.838 1.00 91.12 157 LEU A O 1
ATOM 1287 N N . ALA A 1 158 ? -18.243 -4.938 5.505 1.00 90.75 158 ALA A N 1
ATOM 1288 C CA . ALA A 1 158 ? -19.001 -5.752 6.457 1.00 90.75 158 ALA A CA 1
ATOM 1289 C C . ALA A 1 158 ? -19.677 -6.948 5.769 1.00 90.75 158 ALA A C 1
ATOM 1291 O O . ALA A 1 158 ? -19.576 -8.072 6.248 1.00 90.75 158 ALA A O 1
ATOM 1292 N N . LYS A 1 159 ? -20.285 -6.723 4.595 1.00 92.56 159 LYS A N 1
ATOM 1293 C CA . LYS A 1 159 ? -20.899 -7.779 3.775 1.00 92.56 159 LYS A CA 1
ATOM 1294 C C . LYS A 1 159 ? -19.868 -8.816 3.326 1.00 92.56 159 LYS A C 1
ATOM 1296 O O . LYS A 1 159 ? -20.145 -10.010 3.335 1.00 92.56 159 LYS A O 1
ATOM 1301 N N . ASN A 1 160 ? -18.681 -8.364 2.930 1.00 93.94 160 ASN A N 1
ATOM 1302 C CA . ASN A 1 160 ? -17.615 -9.230 2.444 1.00 93.94 160 ASN A CA 1
ATOM 1303 C C . ASN A 1 160 ? -16.877 -9.967 3.566 1.00 93.94 160 ASN A C 1
ATOM 1305 O O . ASN A 1 160 ? -16.165 -10.910 3.259 1.00 93.94 160 ASN A O 1
ATOM 1309 N N . LEU A 1 161 ? -17.046 -9.576 4.832 1.00 93.44 161 LEU A N 1
ATOM 1310 C CA . LEU A 1 161 ? -16.476 -10.254 6.003 1.00 93.44 161 LEU A CA 1
ATOM 1311 C C . LEU A 1 161 ? -17.444 -11.248 6.672 1.00 93.44 161 LEU A C 1
ATOM 1313 O O . LEU A 1 161 ? -17.101 -11.835 7.694 1.00 93.44 161 LEU A O 1
ATOM 1317 N N . VAL A 1 162 ? -18.625 -11.483 6.096 1.00 93.69 162 VAL A N 1
ATOM 1318 C CA . VAL A 1 162 ? -19.506 -12.591 6.501 1.00 93.69 162 VAL A CA 1
ATOM 1319 C C . VAL A 1 162 ? -18.974 -13.900 5.913 1.00 93.69 162 VAL A C 1
ATOM 1321 O O . VAL A 1 162 ? -18.599 -13.920 4.744 1.00 93.69 162 VAL A O 1
ATOM 1324 N N . ILE A 1 163 ? -18.966 -14.984 6.699 1.00 92.19 163 ILE A N 1
ATOM 1325 C CA . ILE A 1 163 ? -18.408 -16.300 6.318 1.00 92.19 163 ILE A CA 1
ATOM 1326 C C . ILE A 1 163 ? -18.996 -16.823 4.999 1.00 92.19 163 ILE A C 1
ATOM 1328 O O . ILE A 1 163 ? -18.258 -17.341 4.165 1.00 92.19 163 ILE A O 1
ATOM 1332 N N . ASP A 1 164 ? -20.295 -16.619 4.778 1.00 94.62 164 ASP A N 1
ATOM 1333 C CA . ASP A 1 164 ? -21.002 -17.082 3.575 1.00 94.62 164 ASP A CA 1
ATOM 1334 C C . ASP A 1 164 ? -20.733 -16.217 2.331 1.00 94.62 164 ASP A C 1
ATOM 1336 O O . ASP A 1 164 ? -21.195 -16.529 1.231 1.00 94.62 164 ASP A O 1
ATOM 1340 N N . SER A 1 165 ? -20.003 -15.106 2.473 1.00 95.69 165 SER A N 1
ATOM 1341 C CA . SER A 1 165 ? -19.625 -14.292 1.323 1.00 95.69 165 SER A CA 1
ATOM 1342 C C . SER A 1 165 ? -18.623 -15.048 0.447 1.00 95.69 165 SER A C 1
ATOM 1344 O O . SER A 1 165 ? -17.589 -15.495 0.951 1.00 95.69 165 SER A O 1
ATOM 1346 N N . PRO A 1 166 ? -18.814 -15.087 -0.887 1.00 96.12 166 PRO A N 1
ATOM 1347 C CA . PRO A 1 166 ? -17.823 -15.669 -1.794 1.00 96.12 166 PRO A CA 1
ATOM 1348 C C . PRO A 1 166 ? -16.472 -14.937 -1.734 1.00 96.12 166 PRO A C 1
ATOM 1350 O O . PRO A 1 166 ? -15.450 -15.480 -2.144 1.00 96.12 166 PRO A O 1
ATOM 1353 N N . PHE A 1 167 ? -16.448 -13.712 -1.198 1.00 96.88 167 PHE A N 1
ATOM 1354 C CA . PHE A 1 167 ? -15.240 -12.907 -1.054 1.00 96.88 167 PHE A CA 1
ATOM 1355 C C . PHE A 1 167 ? -14.628 -12.947 0.348 1.00 96.88 167 PHE A C 1
ATOM 1357 O O . PHE A 1 167 ? -13.604 -12.293 0.546 1.00 96.88 167 PHE A O 1
ATOM 1364 N N . TYR A 1 168 ? -15.197 -13.708 1.294 1.00 95.88 168 TYR A N 1
ATOM 1365 C CA . TYR A 1 168 ? -14.752 -13.754 2.692 1.00 95.88 168 TYR A CA 1
ATOM 1366 C C . TYR A 1 168 ? -13.241 -13.920 2.829 1.00 95.88 168 TYR A C 1
ATOM 1368 O O . TYR A 1 168 ? -12.554 -13.081 3.413 1.00 95.88 168 TYR A O 1
ATOM 1376 N N . LYS A 1 169 ? -12.701 -14.970 2.204 1.00 96.12 169 LYS A N 1
ATOM 1377 C CA . LYS A 1 169 ? -11.275 -15.296 2.273 1.00 96.12 169 LYS A CA 1
ATOM 1378 C C . LYS A 1 169 ? -10.401 -14.178 1.702 1.00 96.12 169 LYS A C 1
ATOM 1380 O O . LYS A 1 169 ? -9.440 -13.766 2.344 1.00 96.12 169 LYS A O 1
ATOM 1385 N N . SER A 1 170 ? -10.727 -13.684 0.511 1.00 96.50 170 SER A N 1
ATOM 1386 C CA . SER A 1 170 ? -9.944 -12.641 -0.162 1.00 96.50 170 SER A CA 1
ATOM 1387 C C . SER A 1 170 ? -10.001 -11.312 0.593 1.00 96.50 170 SER A C 1
ATOM 1389 O O . SER A 1 170 ? -8.978 -10.648 0.742 1.00 96.50 170 SER A O 1
ATOM 1391 N N . GLN A 1 171 ? -11.171 -10.949 1.123 1.00 95.94 171 GLN A N 1
ATOM 1392 C CA . GLN A 1 171 ? -11.363 -9.741 1.920 1.00 95.94 171 GLN A CA 1
ATOM 1393 C C . GLN A 1 171 ? -10.598 -9.804 3.246 1.00 95.94 171 GLN A C 1
ATOM 1395 O O . GLN A 1 171 ? -9.967 -8.816 3.625 1.00 95.94 171 GLN A O 1
ATOM 1400 N N . LEU A 1 172 ? -10.632 -10.953 3.929 1.00 95.81 172 LEU A N 1
ATOM 1401 C CA . LEU A 1 172 ? -9.899 -11.168 5.173 1.00 95.81 172 LEU A CA 1
ATOM 1402 C C . LEU A 1 172 ? -8.386 -11.111 4.939 1.00 95.81 172 LEU A C 1
ATOM 1404 O O . LEU A 1 172 ? -7.697 -10.371 5.631 1.00 95.81 172 LEU A O 1
ATOM 1408 N N . LEU A 1 173 ? -7.874 -11.814 3.921 1.00 96.56 173 LEU A N 1
ATOM 1409 C CA . LEU A 1 173 ? -6.447 -11.784 3.576 1.00 96.56 173 LEU A CA 1
ATOM 1410 C C . LEU A 1 173 ? -5.969 -10.375 3.221 1.00 96.56 173 LEU A C 1
ATOM 1412 O O . LEU A 1 173 ? -4.881 -9.971 3.633 1.00 96.56 173 LEU A O 1
ATOM 1416 N N . TYR A 1 174 ? -6.777 -9.620 2.477 1.00 97.31 174 TYR A N 1
ATOM 1417 C CA . TYR A 1 174 ? -6.439 -8.244 2.144 1.00 97.31 174 TYR A CA 1
ATOM 1418 C C . TYR A 1 174 ? -6.404 -7.363 3.398 1.00 97.31 174 TYR A C 1
ATOM 1420 O O . TYR A 1 174 ? -5.429 -6.646 3.612 1.00 97.31 174 TYR A O 1
ATOM 1428 N N . LEU A 1 175 ? -7.410 -7.470 4.270 1.00 96.56 175 LEU A N 1
ATOM 1429 C CA . LEU A 1 175 ? -7.442 -6.746 5.540 1.00 96.56 175 LEU A CA 1
ATOM 1430 C C . LEU A 1 175 ? -6.213 -7.056 6.407 1.00 96.56 175 LEU A C 1
ATOM 1432 O O . LEU A 1 175 ? -5.551 -6.129 6.875 1.00 96.56 175 LEU A O 1
ATOM 1436 N N . THR A 1 176 ? -5.891 -8.338 6.594 1.00 96.62 176 THR A N 1
ATOM 1437 C CA . THR A 1 176 ? -4.715 -8.772 7.356 1.00 96.62 176 THR A CA 1
ATOM 1438 C C . THR A 1 176 ? -3.444 -8.186 6.758 1.00 96.62 176 THR A C 1
ATOM 1440 O O . THR A 1 176 ? -2.670 -7.561 7.480 1.00 96.62 176 THR A O 1
ATOM 1443 N N . LYS A 1 177 ? -3.267 -8.272 5.432 1.00 97.88 177 LYS A N 1
ATOM 1444 C CA . LYS A 1 177 ? -2.082 -7.700 4.788 1.00 97.88 177 LYS A CA 1
ATOM 1445 C C . LYS A 1 177 ? -2.015 -6.180 4.944 1.00 97.88 177 LYS A C 1
ATOM 1447 O O . LYS A 1 177 ? -0.936 -5.643 5.155 1.00 97.88 177 LYS A O 1
ATOM 1452 N N . SER A 1 178 ? -3.135 -5.462 4.877 1.00 98.12 178 SER A N 1
ATOM 1453 C CA . SER A 1 178 ? -3.152 -4.013 5.118 1.00 98.12 178 SER A CA 1
ATOM 1454 C C . SER A 1 178 ? -2.757 -3.644 6.551 1.00 98.12 178 SER A C 1
ATOM 1456 O O . SER A 1 178 ? -2.086 -2.633 6.741 1.00 98.12 178 SER A O 1
ATOM 1458 N N . LEU A 1 179 ? -3.130 -4.450 7.551 1.00 98.38 179 LEU A N 1
ATOM 1459 C CA . LEU A 1 179 ? -2.690 -4.258 8.937 1.00 98.38 179 LEU A CA 1
ATOM 1460 C C . LEU A 1 179 ? -1.186 -4.521 9.097 1.00 98.38 179 LEU A C 1
ATOM 1462 O O . LEU A 1 179 ? -0.500 -3.706 9.710 1.00 98.38 179 LEU A O 1
ATOM 1466 N N . GLU A 1 180 ? -0.671 -5.603 8.505 1.00 97.94 180 GLU A N 1
ATOM 1467 C CA . GLU A 1 180 ? 0.770 -5.899 8.468 1.00 97.94 180 GLU A CA 1
ATOM 1468 C C . GLU A 1 180 ? 1.554 -4.749 7.826 1.00 97.94 180 GLU A C 1
ATOM 1470 O O . GLU A 1 180 ? 2.508 -4.246 8.406 1.00 97.94 180 GLU A O 1
ATOM 1475 N N . LEU A 1 181 ? 1.099 -4.264 6.669 1.00 98.56 181 LEU A N 1
ATOM 1476 C CA . LEU A 1 181 ? 1.719 -3.151 5.949 1.00 98.56 181 LEU A CA 1
ATOM 1477 C C . LEU A 1 181 ? 1.790 -1.866 6.794 1.00 98.56 181 LEU A C 1
ATOM 1479 O O . LEU A 1 181 ? 2.793 -1.157 6.755 1.00 98.56 181 LEU A O 1
ATOM 1483 N N . LEU A 1 182 ? 0.752 -1.554 7.579 1.00 98.56 182 LEU A N 1
ATOM 1484 C CA . LEU A 1 182 ? 0.757 -0.387 8.474 1.00 98.56 182 LEU A CA 1
ATOM 1485 C C . LEU A 1 182 ? 1.778 -0.529 9.608 1.00 98.56 182 LEU A C 1
ATOM 1487 O O . LEU A 1 182 ? 2.448 0.445 9.958 1.00 98.56 182 LEU A O 1
ATOM 1491 N N . GLU A 1 183 ? 1.920 -1.7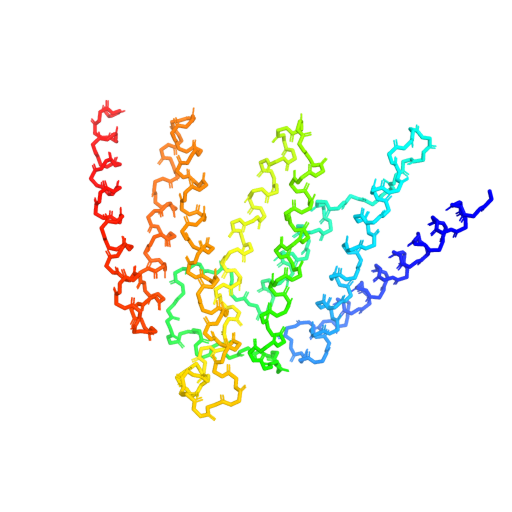33 10.161 1.00 97.94 183 GLU A N 1
ATOM 1492 C CA . GLU A 1 183 ? 2.954 -2.038 11.148 1.00 97.94 183 GLU A CA 1
ATOM 1493 C C . GLU A 1 183 ? 4.361 -1.945 10.543 1.00 97.94 183 GLU A C 1
ATOM 1495 O O . GLU A 1 183 ? 5.234 -1.300 11.126 1.00 97.94 183 GLU A O 1
ATOM 1500 N N . GLU A 1 184 ? 4.569 -2.519 9.355 1.00 97.88 184 GLU A N 1
ATOM 1501 C CA . GLU A 1 184 ? 5.828 -2.436 8.612 1.00 97.88 184 GLU A CA 1
ATOM 1502 C C . GLU A 1 184 ? 6.222 -0.974 8.336 1.00 97.88 184 GLU A C 1
ATOM 1504 O O . GLU A 1 184 ? 7.371 -0.592 8.558 1.00 97.88 184 GLU A O 1
ATOM 1509 N N . GLY A 1 185 ? 5.270 -0.125 7.928 1.00 97.81 185 GLY A N 1
ATOM 1510 C CA . GLY A 1 185 ? 5.504 1.306 7.707 1.00 97.81 185 GLY A CA 1
ATOM 1511 C C . GLY A 1 185 ? 5.924 2.053 8.975 1.00 97.81 185 GLY A C 1
ATOM 1512 O O . GLY A 1 185 ? 6.882 2.831 8.952 1.00 97.81 185 GLY A O 1
ATOM 1513 N N . ALA A 1 186 ? 5.263 1.778 10.105 1.00 97.19 186 ALA A N 1
ATOM 1514 C CA . ALA A 1 186 ? 5.654 2.339 11.398 1.00 97.19 186 ALA A CA 1
ATOM 1515 C C . ALA A 1 186 ? 7.064 1.886 11.810 1.00 97.19 186 ALA A C 1
ATOM 1517 O O . ALA A 1 186 ? 7.862 2.696 12.285 1.00 97.19 186 ALA A O 1
ATOM 1518 N N . PHE A 1 187 ? 7.389 0.606 11.605 1.00 96.06 187 PHE A N 1
ATOM 1519 C CA . PHE A 1 187 ? 8.698 0.047 11.934 1.00 96.06 187 PHE A CA 1
ATOM 1520 C C . PHE A 1 187 ? 9.807 0.639 11.060 1.00 96.06 187 PHE A C 1
ATOM 1522 O O . PHE A 1 187 ? 10.855 1.013 11.577 1.00 96.06 187 PHE A O 1
ATOM 1529 N N . LEU A 1 188 ? 9.563 0.790 9.758 1.00 95.44 188 LEU A N 1
ATOM 1530 C CA . LEU A 1 188 ? 10.496 1.408 8.820 1.00 95.44 188 LEU A CA 1
ATOM 1531 C C . LEU A 1 188 ? 10.838 2.848 9.227 1.00 95.44 188 LEU A C 1
ATOM 1533 O O . LEU A 1 188 ? 12.010 3.213 9.343 1.00 95.44 188 LEU A O 1
ATOM 1537 N N . LEU A 1 189 ? 9.816 3.663 9.501 1.00 95.44 189 LEU A N 1
ATOM 1538 C CA . LEU A 1 189 ? 10.003 5.037 9.968 1.00 95.44 189 LEU A CA 1
ATOM 1539 C C . LEU A 1 189 ? 10.732 5.087 11.315 1.00 95.44 189 LEU A C 1
ATOM 1541 O O . LEU A 1 189 ? 11.594 5.941 11.523 1.00 95.44 189 LEU A O 1
ATOM 1545 N N . ARG A 1 190 ? 10.435 4.144 12.213 1.00 93.69 190 ARG A N 1
ATOM 1546 C CA . ARG A 1 190 ? 11.138 4.006 13.486 1.00 93.69 190 ARG A CA 1
ATOM 1547 C C . ARG A 1 190 ? 12.614 3.677 13.293 1.00 93.69 190 ARG A C 1
ATOM 1549 O O . ARG A 1 190 ? 13.446 4.320 13.918 1.00 93.69 190 ARG A O 1
ATOM 1556 N N . SER A 1 191 ? 12.956 2.728 12.427 1.00 92.50 191 SER A N 1
ATOM 1557 C CA . SER A 1 191 ? 14.354 2.406 12.129 1.00 92.50 191 SER A CA 1
ATOM 1558 C C . SER A 1 191 ? 15.114 3.628 11.609 1.00 92.50 191 SER A C 1
ATOM 1560 O O . SER A 1 191 ? 16.253 3.851 12.010 1.00 92.50 191 SER A O 1
ATOM 1562 N N . ARG A 1 192 ? 14.474 4.477 10.792 1.00 90.75 192 ARG A N 1
ATOM 1563 C CA . ARG A 1 192 ? 15.054 5.759 10.352 1.00 90.75 192 ARG A CA 1
ATOM 1564 C C . ARG A 1 192 ? 15.216 6.763 11.496 1.00 90.75 192 ARG A C 1
ATOM 1566 O O . ARG A 1 192 ? 16.248 7.428 11.573 1.00 90.75 192 ARG A O 1
ATOM 1573 N N . TYR A 1 193 ? 14.219 6.869 12.376 1.00 90.38 193 TYR A N 1
ATOM 1574 C CA . TYR A 1 193 ? 14.291 7.693 13.586 1.00 90.38 193 TYR A CA 1
ATOM 1575 C C . TYR A 1 193 ? 15.470 7.275 14.473 1.00 90.38 193 TYR A C 1
ATOM 1577 O O . TYR A 1 193 ? 16.274 8.121 14.852 1.00 90.38 193 TYR A O 1
ATOM 1585 N N . GLU A 1 194 ? 15.603 5.977 14.750 1.00 88.75 194 GLU A N 1
ATOM 1586 C CA . GLU A 1 194 ? 16.640 5.432 15.632 1.00 88.75 194 GLU A CA 1
ATOM 1587 C C . GLU A 1 194 ? 18.042 5.537 15.018 1.00 88.75 194 GLU A C 1
ATOM 1589 O O . GLU A 1 194 ? 18.997 5.795 15.743 1.00 88.75 194 GLU A O 1
ATOM 1594 N N . ALA A 1 195 ? 18.173 5.390 13.696 1.00 87.19 195 ALA A N 1
ATOM 1595 C CA . ALA A 1 195 ? 19.461 5.497 13.014 1.00 87.19 195 ALA A CA 1
ATOM 1596 C C . ALA A 1 195 ? 19.983 6.941 12.917 1.00 87.19 195 ALA A C 1
ATOM 1598 O O . ALA A 1 195 ? 21.181 7.168 13.059 1.00 87.19 195 ALA A O 1
ATOM 1599 N N . ASN A 1 196 ? 19.096 7.911 12.663 1.00 79.94 196 ASN A N 1
ATOM 1600 C CA . ASN A 1 196 ? 19.497 9.268 12.271 1.00 79.94 196 ASN A CA 1
ATOM 1601 C C . ASN A 1 196 ? 19.061 10.362 13.259 1.00 79.94 196 ASN A C 1
ATOM 1603 O O . ASN A 1 196 ? 19.245 11.542 12.966 1.00 79.94 196 ASN A O 1
ATOM 1607 N N . GLY A 1 197 ? 18.428 10.012 14.385 1.00 73.25 197 GLY A N 1
ATOM 1608 C CA . GLY A 1 197 ? 17.861 10.995 15.317 1.00 73.25 197 GLY A CA 1
ATOM 1609 C C . GLY A 1 197 ? 16.820 11.901 14.651 1.00 73.25 197 GLY A C 1
ATOM 1610 O O . GLY A 1 197 ? 16.706 13.080 14.975 1.00 73.25 197 GLY A O 1
ATOM 1611 N N . ALA A 1 198 ? 16.092 11.383 13.658 1.00 73.25 198 ALA A N 1
ATOM 1612 C CA . ALA A 1 198 ? 15.177 12.162 12.829 1.00 73.25 198 ALA A CA 1
ATOM 1613 C C . ALA A 1 198 ? 13.857 12.450 13.572 1.00 73.25 198 ALA A C 1
ATOM 1615 O O . ALA A 1 198 ? 12.807 11.903 13.230 1.00 73.25 198 ALA A O 1
ATOM 1616 N N . TYR A 1 199 ? 13.896 13.315 14.594 1.00 66.31 199 TYR A N 1
ATOM 1617 C CA . TYR A 1 199 ? 12.756 13.631 15.474 1.00 66.31 199 TYR A CA 1
ATOM 1618 C C . TYR A 1 199 ? 11.492 14.102 14.730 1.00 66.31 199 TYR A C 1
ATOM 1620 O O . TYR A 1 199 ? 10.380 13.905 15.222 1.00 66.31 199 TYR A O 1
ATOM 1628 N N . GLY A 1 200 ? 11.637 14.640 13.514 1.00 76.69 200 GLY A N 1
ATOM 1629 C CA . GLY A 1 200 ? 10.516 15.009 12.640 1.00 76.69 200 GLY A CA 1
ATOM 1630 C C . GLY A 1 200 ? 9.661 13.833 12.142 1.00 76.69 200 GLY A C 1
ATOM 1631 O O . GLY A 1 200 ? 8.584 14.056 11.600 1.00 76.69 200 GLY A O 1
ATOM 1632 N N . LEU A 1 201 ? 10.099 12.582 12.331 1.00 84.50 201 LEU A N 1
ATOM 1633 C CA . LEU A 1 201 ? 9.338 11.384 11.948 1.00 84.50 201 LEU A CA 1
ATOM 1634 C C . LEU A 1 201 ? 8.402 10.873 13.050 1.00 84.50 201 LEU A C 1
ATOM 1636 O O . LEU A 1 201 ? 7.576 10.004 12.782 1.00 84.50 201 LEU A O 1
ATOM 1640 N N . THR A 1 202 ? 8.511 11.390 14.277 1.00 89.75 202 THR A N 1
ATOM 1641 C CA . THR A 1 202 ? 7.760 10.892 15.447 1.00 89.75 202 THR A CA 1
ATOM 1642 C C . THR A 1 202 ? 6.247 10.910 15.226 1.00 89.75 202 THR A C 1
ATOM 1644 O O . THR A 1 202 ? 5.579 9.899 15.444 1.00 89.75 202 THR A O 1
ATOM 1647 N N . GLU A 1 203 ? 5.712 12.017 14.710 1.00 92.31 203 GLU A N 1
ATOM 1648 C CA . GLU A 1 203 ? 4.293 12.142 14.368 1.00 92.31 203 GLU A CA 1
ATOM 1649 C C . GLU A 1 203 ? 3.886 11.158 13.265 1.00 92.31 203 GLU A C 1
ATOM 1651 O O . GLU A 1 203 ? 2.866 10.481 13.379 1.00 92.31 203 GLU A O 1
ATOM 1656 N N . GLN A 1 204 ? 4.709 11.008 12.222 1.00 94.50 204 GLN A N 1
ATOM 1657 C CA . GLN A 1 204 ? 4.420 10.067 11.141 1.00 94.50 204 GLN A CA 1
ATOM 1658 C C . GLN A 1 204 ? 4.352 8.627 11.661 1.00 94.50 204 GLN A C 1
ATOM 1660 O O . GLN A 1 204 ? 3.401 7.919 11.342 1.00 94.50 204 GLN A O 1
ATOM 1665 N N . ILE A 1 205 ? 5.296 8.207 12.510 1.00 96.56 205 ILE A N 1
ATOM 1666 C CA . ILE A 1 205 ? 5.292 6.872 13.130 1.00 96.56 205 ILE A CA 1
ATOM 1667 C C . ILE A 1 205 ? 3.982 6.642 13.893 1.00 96.56 205 ILE A C 1
ATOM 1669 O O . ILE A 1 205 ? 3.310 5.630 13.682 1.00 96.56 205 ILE A O 1
ATOM 1673 N N . LEU A 1 206 ? 3.591 7.595 14.745 1.00 97.00 206 LEU A N 1
ATOM 1674 C CA . LEU A 1 206 ? 2.350 7.507 15.516 1.00 97.00 206 LEU A CA 1
ATOM 1675 C C . LEU A 1 206 ? 1.110 7.473 14.613 1.00 97.00 206 LEU A C 1
ATOM 1677 O O . LEU A 1 206 ? 0.185 6.714 14.895 1.00 97.00 206 LEU A O 1
ATOM 1681 N N . ASN A 1 207 ? 1.109 8.205 13.498 1.00 97.62 207 ASN A N 1
ATOM 1682 C CA . ASN A 1 207 ? 0.006 8.202 12.539 1.00 97.62 207 ASN A CA 1
ATOM 1683 C C . ASN A 1 207 ? -0.172 6.839 11.848 1.00 97.62 207 ASN A C 1
ATOM 1685 O O . ASN A 1 207 ? -1.309 6.408 11.657 1.00 97.62 207 ASN A O 1
ATOM 1689 N N . TYR A 1 208 ? 0.910 6.120 11.521 1.00 98.25 208 TYR A N 1
ATOM 1690 C CA . TYR A 1 208 ? 0.814 4.751 10.979 1.00 98.25 208 TYR A CA 1
ATOM 1691 C C . TYR A 1 208 ? 0.238 3.775 12.008 1.00 98.25 208 TYR A C 1
ATOM 1693 O O . TYR A 1 208 ? -0.677 3.010 11.695 1.00 98.25 208 TYR A O 1
ATOM 1701 N N . ILE A 1 209 ? 0.717 3.848 13.253 1.00 98.06 209 ILE A N 1
ATOM 1702 C CA . ILE A 1 209 ? 0.213 3.024 14.360 1.00 98.06 209 ILE A CA 1
ATOM 1703 C C . ILE A 1 209 ? -1.275 3.316 14.606 1.00 98.06 209 ILE A C 1
ATOM 1705 O O . ILE A 1 209 ? -2.083 2.396 14.743 1.00 98.06 209 ILE A O 1
ATOM 1709 N N . GLN A 1 210 ? -1.656 4.594 14.616 1.00 97.88 210 GLN A N 1
ATOM 1710 C CA . GLN A 1 210 ? -3.035 5.025 14.816 1.00 97.88 210 GLN A CA 1
ATOM 1711 C C . GLN A 1 210 ? -3.946 4.568 13.671 1.00 97.88 210 GLN A C 1
ATOM 1713 O O . GLN A 1 210 ? -5.049 4.083 13.926 1.00 97.88 210 GLN A O 1
ATOM 1718 N N . ALA A 1 211 ? -3.493 4.657 12.419 1.00 97.94 211 ALA A N 1
ATOM 1719 C CA . ALA A 1 211 ? -4.236 4.134 11.276 1.00 97.94 211 ALA A CA 1
ATOM 1720 C C . ALA A 1 211 ? -4.456 2.614 11.384 1.00 97.94 211 ALA A C 1
ATOM 1722 O O . ALA A 1 211 ? -5.562 2.138 11.120 1.00 97.94 211 ALA A O 1
ATOM 1723 N N . GLY A 1 212 ? -3.438 1.865 11.829 1.00 97.81 212 GLY A N 1
ATOM 1724 C CA . GLY A 1 212 ? -3.537 0.429 12.112 1.00 97.81 212 GLY A CA 1
ATOM 1725 C C . GLY A 1 212 ? -4.560 0.117 13.204 1.00 97.81 212 GLY A C 1
ATOM 1726 O O . GLY A 1 212 ? -5.438 -0.724 13.009 1.00 97.81 212 GLY A O 1
ATOM 1727 N N . LYS A 1 213 ? -4.524 0.863 14.315 1.00 97.56 213 LYS A N 1
ATOM 1728 C CA . LYS A 1 213 ? -5.507 0.761 15.405 1.00 97.56 213 LYS A CA 1
ATOM 1729 C C . LYS A 1 213 ? -6.933 1.010 14.919 1.00 97.56 213 LYS A C 1
ATOM 1731 O O . LYS A 1 213 ? -7.827 0.227 15.245 1.00 97.56 213 LYS A O 1
ATOM 1736 N N . ILE A 1 214 ? -7.157 2.085 14.158 1.00 95.69 214 ILE A N 1
ATOM 1737 C CA . ILE A 1 214 ? -8.480 2.429 13.617 1.00 95.69 214 ILE A CA 1
ATOM 1738 C C . ILE A 1 214 ? -8.972 1.298 12.719 1.00 95.69 214 ILE A C 1
ATOM 1740 O O . ILE A 1 214 ? -10.073 0.800 12.942 1.00 95.69 214 ILE A O 1
ATOM 1744 N N . LEU A 1 215 ? -8.152 0.848 11.761 1.00 95.88 215 LEU A N 1
ATOM 1745 C CA . LEU A 1 215 ? -8.525 -0.229 10.846 1.00 95.88 215 LEU A CA 1
ATOM 1746 C C . LEU A 1 215 ? -8.873 -1.518 11.602 1.00 95.88 215 LEU A C 1
ATOM 1748 O O . LEU A 1 215 ? -9.914 -2.117 11.342 1.00 95.88 215 LEU A O 1
ATOM 1752 N N . ALA A 1 216 ? -8.042 -1.924 12.563 1.00 96.00 216 ALA A N 1
ATOM 1753 C CA . ALA A 1 216 ? -8.287 -3.114 13.372 1.00 96.00 216 ALA A CA 1
ATOM 1754 C C . ALA A 1 216 ? -9.584 -2.992 14.187 1.00 96.00 216 ALA A C 1
ATOM 1756 O O . ALA A 1 216 ? -10.372 -3.933 14.250 1.00 96.00 216 ALA A O 1
ATOM 1757 N N . THR A 1 217 ? -9.851 -1.813 14.753 1.00 93.88 217 THR A N 1
ATOM 1758 C CA . THR A 1 217 ? -11.063 -1.554 15.543 1.00 93.88 217 THR A CA 1
ATOM 1759 C C . THR A 1 217 ? -12.321 -1.641 14.681 1.00 93.88 217 THR A C 1
ATOM 1761 O O . THR A 1 217 ? -13.241 -2.384 15.017 1.00 93.88 217 THR A O 1
ATOM 1764 N N . VAL A 1 218 ? -12.360 -0.942 13.539 1.00 90.56 218 VAL A N 1
ATOM 1765 C CA . VAL A 1 218 ? -13.553 -0.924 12.665 1.00 90.56 218 VAL A CA 1
ATOM 1766 C C . VAL A 1 218 ? -13.825 -2.274 12.001 1.00 90.56 218 VAL A C 1
ATOM 1768 O O . VAL A 1 218 ? -14.941 -2.533 11.564 1.00 90.56 218 VAL A O 1
ATOM 1771 N N . THR A 1 219 ? -12.820 -3.148 11.943 1.00 90.19 219 THR A N 1
ATOM 1772 C CA . THR A 1 219 ? -12.935 -4.508 11.399 1.00 90.19 219 THR A CA 1
ATOM 1773 C C . THR A 1 219 ? -13.012 -5.593 12.472 1.00 90.19 219 THR A C 1
ATOM 1775 O O . THR A 1 219 ? -12.920 -6.779 12.159 1.00 90.19 219 THR A O 1
ATOM 1778 N N . SER A 1 220 ? -13.224 -5.200 13.734 1.00 91.00 220 SER A N 1
ATOM 1779 C CA . SER A 1 220 ? -13.379 -6.103 14.883 1.00 91.00 220 SER A CA 1
ATOM 1780 C C . SER A 1 220 ? -12.193 -7.054 15.126 1.00 91.00 220 SER A C 1
ATOM 1782 O O . SER A 1 220 ? -12.353 -8.118 15.720 1.00 91.00 220 SER A O 1
ATOM 1784 N N . GLN A 1 221 ? -10.983 -6.658 14.726 1.00 92.31 221 GLN A N 1
ATOM 1785 C CA . GLN A 1 221 ? -9.732 -7.385 14.968 1.00 92.31 221 GLN A CA 1
ATOM 1786 C C . GLN A 1 221 ? -9.150 -6.991 16.335 1.00 92.31 221 GLN A C 1
ATOM 1788 O O . GLN A 1 221 ? -8.199 -6.211 16.421 1.00 92.31 221 GLN A O 1
ATOM 1793 N N . LYS A 1 222 ? -9.757 -7.494 17.419 1.00 94.44 222 LYS A N 1
ATOM 1794 C CA . LYS A 1 222 ? -9.468 -7.065 18.805 1.00 94.44 222 LYS A CA 1
ATOM 1795 C C . LYS A 1 222 ? -7.988 -7.170 19.181 1.00 94.44 222 LYS A C 1
ATOM 1797 O O . LYS A 1 222 ? -7.408 -6.185 19.628 1.00 94.44 222 LYS A O 1
ATOM 1802 N N . GLU A 1 223 ? -7.364 -8.318 18.927 1.00 95.38 223 GLU A N 1
ATOM 1803 C CA . GLU A 1 223 ? -5.953 -8.557 19.268 1.00 95.38 223 GLU A CA 1
ATOM 1804 C C . GLU A 1 223 ? -5.015 -7.563 18.566 1.00 95.38 223 GLU A C 1
ATOM 1806 O O . GLU A 1 223 ? -4.112 -6.993 19.181 1.00 95.38 223 GLU A O 1
ATOM 1811 N N . MET A 1 224 ? -5.273 -7.277 17.286 1.00 95.31 224 MET A N 1
ATOM 1812 C CA . MET A 1 224 ? -4.496 -6.298 16.525 1.00 95.31 224 MET A CA 1
ATOM 1813 C C . MET A 1 224 ? -4.735 -4.869 17.024 1.00 95.31 224 MET A C 1
ATOM 1815 O O . MET A 1 224 ? -3.786 -4.093 17.135 1.00 95.31 224 MET A O 1
ATOM 1819 N N . ALA A 1 225 ? -5.974 -4.510 17.371 1.00 97.00 225 ALA A N 1
ATOM 1820 C CA . ALA A 1 225 ? -6.288 -3.193 17.923 1.00 97.00 225 ALA A CA 1
ATOM 1821 C C . ALA A 1 225 ? -5.583 -2.952 19.272 1.00 97.00 225 ALA A C 1
ATOM 1823 O O . ALA A 1 225 ? -5.063 -1.857 19.519 1.00 97.00 225 ALA A O 1
ATOM 1824 N N . GLU A 1 226 ? -5.511 -3.973 20.127 1.00 97.50 226 GLU A N 1
ATOM 1825 C CA . GLU A 1 226 ? -4.758 -3.934 21.384 1.00 97.50 226 GLU A CA 1
ATOM 1826 C C . GLU A 1 226 ? -3.251 -3.824 21.145 1.00 97.50 226 GLU A C 1
ATOM 1828 O O . GLU A 1 226 ? -2.590 -2.995 21.774 1.00 97.50 226 GLU A O 1
ATOM 1833 N N . LYS A 1 227 ? -2.706 -4.598 20.197 1.00 97.31 227 LYS A N 1
ATOM 1834 C CA . LYS A 1 227 ? -1.296 -4.518 19.792 1.00 97.31 227 LYS A CA 1
ATOM 1835 C C . LYS A 1 227 ? -0.918 -3.101 19.355 1.00 97.31 227 LYS A C 1
ATOM 1837 O O . LYS A 1 227 ? 0.019 -2.523 19.905 1.00 97.31 227 LYS A O 1
ATOM 1842 N N . PHE A 1 228 ? -1.673 -2.508 18.426 1.00 97.88 228 PHE A N 1
ATOM 1843 C CA . PHE A 1 228 ? -1.433 -1.131 17.986 1.00 97.88 228 PHE A CA 1
ATOM 1844 C C . PHE A 1 228 ? -1.613 -0.117 19.122 1.00 97.88 228 PHE A C 1
ATOM 1846 O O . PHE A 1 228 ? -0.860 0.851 19.192 1.00 97.88 228 PHE A O 1
ATOM 1853 N N . SER A 1 229 ? -2.557 -0.336 20.043 1.00 97.56 229 SER A N 1
ATOM 1854 C CA . SER A 1 229 ? -2.740 0.546 21.206 1.00 97.56 229 SER A CA 1
ATOM 1855 C C . SER A 1 229 ? -1.523 0.538 22.133 1.00 97.56 229 SER A C 1
ATOM 1857 O O . SER A 1 229 ? -1.037 1.607 22.495 1.00 97.56 229 SER A O 1
ATOM 1859 N N . LYS A 1 230 ? -0.982 -0.648 22.442 1.00 97.50 230 LYS A N 1
ATOM 1860 C CA . LYS A 1 230 ? 0.249 -0.792 23.236 1.00 97.50 230 LYS A CA 1
ATOM 1861 C C . LYS A 1 230 ? 1.440 -0.140 22.538 1.00 97.50 230 LYS A C 1
ATOM 1863 O O . LYS A 1 230 ? 2.211 0.574 23.172 1.00 97.50 230 LYS A O 1
ATOM 1868 N N . PHE A 1 231 ? 1.579 -0.338 21.225 1.00 96.25 231 PHE A N 1
ATOM 1869 C CA . PHE A 1 231 ? 2.625 0.330 20.450 1.00 96.25 231 PHE A CA 1
ATOM 1870 C C . PHE A 1 231 ? 2.491 1.850 20.514 1.00 96.25 231 PHE A C 1
ATOM 1872 O O . PHE A 1 231 ? 3.480 2.530 20.773 1.00 96.25 231 PHE A O 1
ATOM 1879 N N . TYR A 1 232 ? 1.284 2.384 20.333 1.00 97.12 232 TYR A N 1
ATOM 1880 C CA . TYR A 1 232 ? 1.055 3.824 20.376 1.00 97.12 232 TYR A CA 1
ATOM 1881 C C . TYR A 1 232 ? 1.469 4.419 21.724 1.00 97.12 232 TYR A C 1
ATOM 1883 O O . TYR A 1 232 ? 2.164 5.432 21.756 1.00 97.12 232 TYR A O 1
ATOM 1891 N N . GLU A 1 233 ? 1.076 3.782 22.828 1.00 96.88 233 GLU A N 1
ATOM 1892 C CA . GLU A 1 233 ? 1.402 4.221 24.187 1.00 96.88 233 GLU A CA 1
ATOM 1893 C C . GLU A 1 233 ? 2.915 4.232 24.434 1.00 96.88 233 GLU A C 1
ATOM 1895 O O . GLU A 1 233 ? 3.482 5.279 24.761 1.00 96.88 233 GLU A O 1
ATOM 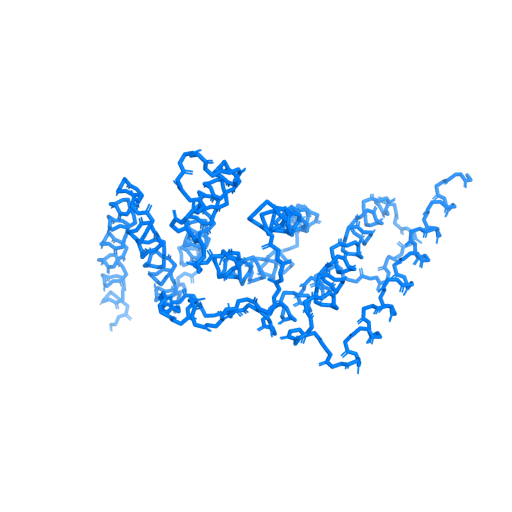1900 N N . VAL A 1 234 ? 3.580 3.097 24.195 1.00 95.62 234 VAL A N 1
ATOM 1901 C CA . VAL A 1 234 ? 5.027 2.940 24.408 1.00 95.62 234 VAL A CA 1
ATOM 1902 C C . VAL A 1 234 ? 5.815 3.966 23.592 1.00 95.62 234 VAL A C 1
ATOM 1904 O O . VAL A 1 234 ? 6.687 4.656 24.127 1.00 95.62 234 VAL A O 1
ATOM 1907 N N . TRP A 1 235 ? 5.495 4.111 22.304 1.00 94.31 235 TRP A N 1
ATOM 1908 C CA . TRP A 1 235 ? 6.218 5.026 21.420 1.00 94.31 235 TRP A CA 1
ATOM 1909 C C . TRP A 1 235 ? 5.914 6.491 21.715 1.00 94.31 235 TRP A C 1
ATOM 1911 O O . TRP A 1 235 ? 6.830 7.310 21.697 1.00 94.31 235 TRP A O 1
ATOM 1921 N N . SER A 1 236 ? 4.677 6.828 22.084 1.00 94.31 236 SER A N 1
ATOM 1922 C CA . SER A 1 236 ? 4.327 8.192 22.494 1.00 94.31 236 SER A CA 1
ATOM 1923 C C . SER A 1 236 ? 5.116 8.639 23.724 1.00 94.31 236 SER A C 1
ATOM 1925 O O . SER A 1 236 ? 5.591 9.774 23.765 1.00 94.31 236 SER A O 1
ATOM 1927 N N . VAL A 1 237 ? 5.280 7.764 24.723 1.00 94.75 237 VAL A N 1
ATOM 1928 C CA . VAL A 1 237 ? 6.074 8.067 25.925 1.00 94.75 237 VAL A CA 1
ATOM 1929 C C . VAL A 1 237 ? 7.552 8.235 25.572 1.00 94.75 237 VAL A C 1
ATOM 1931 O O . VAL A 1 237 ? 8.158 9.232 25.971 1.00 94.75 237 VAL A O 1
ATOM 1934 N N . LYS A 1 238 ? 8.121 7.314 24.779 1.00 91.44 238 LYS A N 1
ATOM 1935 C CA . LYS A 1 238 ? 9.523 7.397 24.342 1.00 91.44 238 LYS A CA 1
ATOM 1936 C C . LYS A 1 238 ? 9.799 8.691 23.574 1.00 91.44 238 LYS A C 1
ATOM 1938 O O . LYS A 1 238 ? 10.696 9.434 23.953 1.00 91.44 238 LYS A O 1
ATOM 1943 N N . PHE A 1 239 ? 8.984 9.019 22.570 1.00 91.56 239 PHE A N 1
ATOM 1944 C CA . PHE A 1 239 ? 9.173 10.235 21.773 1.00 91.56 239 PHE A CA 1
ATOM 1945 C C . PHE A 1 239 ? 9.033 11.515 22.599 1.00 91.56 239 PHE A C 1
ATOM 1947 O O . PHE A 1 239 ? 9.817 12.442 22.415 1.00 91.56 239 PHE A O 1
ATOM 1954 N N . LYS A 1 240 ? 8.093 11.571 23.554 1.00 90.00 240 LYS A N 1
ATOM 1955 C CA . LYS A 1 240 ? 7.992 12.709 24.483 1.00 90.00 240 LYS A CA 1
ATOM 1956 C C . LYS A 1 240 ? 9.250 12.859 25.341 1.00 90.00 240 LYS A C 1
ATOM 1958 O O . LYS A 1 240 ? 9.738 13.976 25.498 1.00 90.00 240 LYS A O 1
ATOM 1963 N N . SER A 1 241 ? 9.782 11.754 25.870 1.00 89.75 241 SER A N 1
ATOM 1964 C CA . SER A 1 241 ? 11.016 11.774 26.663 1.00 89.75 241 SER A CA 1
ATOM 1965 C C . SER A 1 241 ? 12.213 12.228 25.827 1.00 89.75 241 SER A C 1
ATOM 1967 O O . SER A 1 241 ? 12.944 13.124 26.246 1.00 89.75 241 SER A O 1
ATOM 1969 N N . ASP A 1 242 ? 12.374 11.687 24.623 1.00 86.44 242 ASP A N 1
ATOM 1970 C CA . ASP A 1 242 ? 13.481 12.038 23.734 1.00 86.44 242 ASP A CA 1
ATOM 1971 C C . ASP A 1 242 ? 13.413 13.515 23.301 1.00 86.44 242 ASP A C 1
ATOM 1973 O O . ASP A 1 242 ? 14.426 14.211 23.307 1.00 86.44 242 ASP A O 1
ATOM 1977 N N . LEU A 1 243 ? 12.218 14.045 23.014 1.00 83.50 243 LEU A N 1
ATOM 1978 C CA . LEU A 1 243 ? 12.025 15.469 22.712 1.00 83.50 243 LEU A CA 1
ATOM 1979 C C . LEU A 1 243 ? 12.331 16.375 23.912 1.00 83.50 243 LEU A C 1
ATOM 1981 O O . LEU A 1 243 ? 12.883 17.455 23.727 1.00 83.50 243 LEU A O 1
ATOM 1985 N N . SER A 1 244 ? 11.991 15.950 25.134 1.00 80.75 244 SER A N 1
ATOM 1986 C CA . SER A 1 244 ? 12.297 16.721 26.349 1.00 80.75 244 SER A CA 1
ATOM 1987 C C . SER A 1 244 ? 13.785 16.769 26.695 1.00 80.75 244 SER A C 1
ATOM 1989 O O . SER A 1 244 ? 14.210 17.714 27.343 1.00 80.75 244 SER A O 1
ATOM 1991 N N . LYS A 1 245 ? 14.577 15.780 26.259 1.00 77.38 245 LYS A N 1
ATOM 1992 C CA . LYS A 1 245 ? 16.033 15.738 26.480 1.00 77.38 245 LYS A CA 1
ATOM 1993 C C . LYS A 1 245 ? 16.825 16.580 25.477 1.00 77.38 245 LYS A C 1
ATOM 1995 O O . LYS A 1 245 ? 17.986 16.869 25.732 1.00 77.38 245 LYS A O 1
ATOM 2000 N N . ASN A 1 246 ? 16.220 16.921 24.338 1.00 62.75 246 ASN A N 1
ATOM 2001 C CA . ASN A 1 246 ? 16.845 17.704 23.267 1.00 62.75 246 ASN A CA 1
ATOM 2002 C C . ASN A 1 246 ? 16.375 19.171 23.218 1.00 62.75 246 ASN A C 1
ATOM 2004 O O . ASN A 1 246 ? 16.768 19.896 22.305 1.00 62.75 246 ASN A O 1
ATOM 2008 N N . LYS A 1 247 ? 15.514 19.591 24.150 1.00 52.78 247 LYS A N 1
ATOM 2009 C CA . LYS A 1 247 ? 15.203 21.002 24.416 1.00 52.78 247 LYS A CA 1
ATOM 2010 C C . LYS A 1 247 ? 16.071 21.502 25.559 1.00 52.78 247 LYS A C 1
ATOM 2012 O O . LYS A 1 247 ? 16.466 22.683 25.483 1.00 52.78 247 LYS A O 1
#

Sequence (247 aa):
MKIIKKILFIDSLILQTLDEIKNVKKSGKVGVDSNKTVNFINLNLNVLSYILSLNYFYTRPRLKVNYDFRTNLFSFISDFSLFVSPSLLISLSELVSNGSVIKLNPEERFLIIRKLGYLIDLGMYFSKGDSKSIFLLEDIYLKFIILAKNFIDFKNLAKNLVIDSPFYKSQLLYLTKSLELLEEGAFLLRSRYEANGAYGLTEQILNYIQAGKILATVTSQKEMAEKFSKFYEVWSVKFKSDLSKNK

Secondary structure (DSSP, 8-state):
-HHHHHHHHHHHHHHHHHHHHHHHHHTT-TTT-HHHHHHHHHHHHHHHHHHHHHHHHT-STT------HHHHHHHHHHHHTTTS---TT--HHHHHHS--SS---HHHHHHHHHHHHHHHHHHHHHTTT-HHHHHHHHHHHHHHHHHHHHTS-TTTHHHHTSTTSTTHHHHHHHHHHHHHHHHHHHHHHHHHHHHHT-GGGHHHHHHHHHHHHHHHHHTT-HHHHHHHHHHHHHHHHHHHHHHHH--

Foldseek 3Di:
DVLVVVLVVLVVLLVVLVVVLVVLVVVVCQQPAQVSVLSNLVSLLSNLVSLLVNVVSPPDPDDDDPDDSLVSLLVVLVSLCSFFPLDLPDDLVCLQVSQGSHPDDLQRLLVSLVSSVVSLVSQCVVCPPPPVSNVSSLVSLLSSLSRLVSSQRSNCLVVLCDPPHPNNVSSVVSLVVSLVSLVVNLVVLVVVCVVPVPLVCLVVSLSSLVSSLVSCVVNVVVVSNVVSVVVNVVSVVVSVVSVVVVD